Protein AF-Q7MBA7-F1 (afdb_monomer)

pLDDT: mean 74.95, std 17.01, range [37.66, 96.25]

Secondary structure (DSSP, 8-state):
-HHHHHHHHT-SSSHHHHHHHHHHHHHHHT--S--HHHHHHHHHHHHHHHHHHHHHHTSGGGHHHHHHHHHHHHHHHHHHHHHHHHTSS---HHHHHHHHH--HHHHHHHHHHTHHHHHHHHHHHHHHHHHHHHHHHHS-HHHHHHHHHHHHHHHHHHHHHHHHHHHHHHHHHHHHS--

Sequence (179 aa):
MGILIKLLICMRNKWPIIIFLTLSLLPIIFISDLKGEYKLKIILLSFLLANVNAFFYCYKYLKPLVLLISILWSLNISTSFFFFNEHQINFSSTIANTFINTNSNEAVGMLSYNKYYVFFFIFMLLIYFLSIRWLSNNIDKRLLKFSLWVFIFFCLLGPIDYYISEKNIQMILFYQNTF

Solvent-accessible surface area (backbone atoms only — not comparable to full-atom values): 9766 Å² total; per-residue (Å²): 116,72,64,64,53,51,60,60,68,70,45,93,54,70,63,63,57,54,53,44,53,52,60,16,47,56,72,50,79,50,54,83,88,65,58,69,69,59,51,52,52,50,30,51,50,39,40,33,49,49,35,32,38,12,42,39,51,69,36,80,87,36,36,66,56,40,50,51,50,27,50,54,53,16,47,52,47,38,50,36,45,45,50,60,72,72,47,96,62,80,94,47,74,68,58,53,54,47,66,74,67,53,49,73,69,55,52,51,48,54,47,64,75,38,45,66,54,56,49,49,25,54,49,43,26,49,54,48,46,53,48,30,56,50,46,33,75,75,47,62,67,69,59,26,53,49,35,37,55,53,40,53,54,53,59,60,45,52,61,52,56,50,56,54,50,53,54,51,54,53,50,53,53,49,59,61,74,73,106

Radius of gyration: 20.23 Å; Cα contacts (8 Å, |Δi|>4): 110; chains: 1; bounding box: 43×52×53 Å

Mean predicted aligned error: 11.94 Å

Nearest PDB structures (foldseek):
  5lm1-assembly1_A  TM=1.807E-01  e=8.901E+00  Homo sapiens

Organism: Photorhabdus laumondii subsp. laumondii (strain DSM 15139 / CIP 105565 / TT01) (NCBI:txid243265)

Structure (mmCIF, N/CA/C/O backbone):
data_AF-Q7MBA7-F1
#
_entry.id   AF-Q7MBA7-F1
#
loop_
_atom_site.group_PDB
_atom_site.id
_atom_site.type_symbol
_atom_site.label_atom_id
_atom_site.label_alt_id
_atom_site.label_comp_id
_atom_site.label_asym_id
_atom_site.label_entity_id
_atom_site.label_seq_id
_atom_site.pdbx_PDB_ins_code
_atom_site.Cartn_x
_atom_site.Cartn_y
_atom_site.Cartn_z
_atom_site.occupancy
_atom_site.B_iso_or_equiv
_atom_site.auth_seq_id
_atom_site.auth_comp_id
_atom_site.auth_asym_id
_atom_site.auth_atom_id
_atom_site.pdbx_PDB_model_num
ATOM 1 N N . MET A 1 1 ? 11.854 9.193 15.164 1.00 42.72 1 MET A N 1
ATOM 2 C CA . MET A 1 1 ? 12.301 7.779 15.103 1.00 42.72 1 MET A CA 1
ATOM 3 C C . MET A 1 1 ? 11.772 6.913 16.259 1.00 42.72 1 MET A C 1
ATOM 5 O O . MET A 1 1 ? 11.322 5.806 16.000 1.00 42.72 1 MET A O 1
ATOM 9 N N . GLY A 1 2 ? 11.710 7.403 17.509 1.00 43.12 2 GLY A N 1
ATOM 10 C CA . GLY A 1 2 ? 11.246 6.606 18.667 1.00 43.12 2 GLY A CA 1
ATOM 11 C C . GLY A 1 2 ? 9.773 6.148 18.665 1.00 43.12 2 GLY A C 1
ATOM 12 O O . GLY A 1 2 ? 9.444 5.145 19.290 1.00 43.12 2 GLY A O 1
ATOM 13 N N . ILE A 1 3 ? 8.883 6.826 17.935 1.00 51.44 3 ILE A N 1
ATOM 14 C CA . ILE A 1 3 ? 7.448 6.477 17.865 1.00 51.44 3 ILE A CA 1
ATOM 15 C C . ILE A 1 3 ? 7.204 5.267 16.951 1.00 51.44 3 ILE A C 1
ATOM 17 O O . ILE A 1 3 ? 6.389 4.409 17.271 1.00 51.44 3 ILE A O 1
ATOM 21 N N . LEU A 1 4 ? 7.962 5.162 15.856 1.00 47.53 4 LEU A N 1
ATOM 22 C CA . LEU A 1 4 ? 7.897 4.046 14.905 1.00 47.53 4 LEU A CA 1
ATOM 23 C C . LEU A 1 4 ? 8.389 2.741 15.551 1.00 47.53 4 LEU A C 1
ATOM 25 O O . LEU A 1 4 ? 7.784 1.688 15.382 1.00 47.53 4 LEU A O 1
ATOM 29 N N . ILE A 1 5 ? 9.431 2.842 16.381 1.00 54.47 5 ILE A N 1
ATOM 30 C CA . ILE A 1 5 ? 9.953 1.728 17.180 1.00 54.47 5 ILE A CA 1
ATOM 31 C C . ILE A 1 5 ? 8.965 1.342 18.292 1.00 54.47 5 ILE A C 1
ATOM 33 O O . ILE A 1 5 ? 8.716 0.159 18.493 1.00 54.47 5 ILE A O 1
ATOM 37 N N . LYS A 1 6 ? 8.319 2.306 18.965 1.00 47.69 6 LYS A N 1
ATOM 38 C CA . LYS A 1 6 ? 7.239 2.007 19.928 1.00 47.69 6 LYS A CA 1
ATOM 39 C C . LYS A 1 6 ? 6.023 1.341 19.273 1.00 47.69 6 LYS A C 1
ATOM 41 O O . LYS A 1 6 ? 5.456 0.431 19.871 1.00 47.69 6 LYS A O 1
ATOM 46 N N . LEU A 1 7 ? 5.653 1.746 18.055 1.00 52.25 7 LEU A N 1
ATOM 47 C CA . LEU A 1 7 ? 4.611 1.094 17.249 1.00 52.25 7 LEU A CA 1
ATOM 48 C C . LEU A 1 7 ? 4.970 -0.365 16.928 1.00 52.25 7 LEU A C 1
ATOM 50 O O . LEU A 1 7 ? 4.105 -1.226 17.034 1.00 52.25 7 LEU A O 1
ATOM 54 N N . LEU A 1 8 ? 6.240 -0.643 16.609 1.00 51.44 8 LEU A N 1
ATOM 55 C CA . LEU A 1 8 ? 6.757 -1.992 16.344 1.00 51.44 8 LEU A CA 1
ATOM 56 C C . LEU A 1 8 ? 6.835 -2.868 17.609 1.00 51.44 8 LEU A C 1
ATOM 58 O O . LEU A 1 8 ? 6.462 -4.036 17.565 1.00 51.44 8 LEU A O 1
ATOM 62 N N . ILE A 1 9 ? 7.283 -2.311 18.740 1.00 52.16 9 ILE A N 1
ATOM 63 C CA . ILE A 1 9 ? 7.459 -3.038 20.014 1.00 52.16 9 ILE A CA 1
ATOM 64 C C . ILE A 1 9 ? 6.113 -3.363 20.682 1.00 52.16 9 ILE A C 1
ATOM 66 O O . ILE A 1 9 ? 6.000 -4.364 21.384 1.00 52.16 9 ILE A O 1
ATOM 70 N N . CYS A 1 10 ? 5.072 -2.556 20.454 1.00 48.94 10 CYS A N 1
ATOM 71 C CA . CYS A 1 10 ? 3.754 -2.774 21.057 1.00 48.94 10 CYS A CA 1
ATOM 72 C C . CYS A 1 10 ? 2.978 -3.955 20.432 1.00 48.94 10 CYS A C 1
ATOM 74 O O . CYS A 1 10 ? 1.944 -4.367 20.961 1.00 48.94 10 CYS A O 1
ATOM 76 N N . MET A 1 11 ? 3.453 -4.518 19.316 1.00 56.03 11 MET A N 1
ATOM 77 C CA . MET A 1 11 ? 2.785 -5.630 18.641 1.00 56.03 11 MET A CA 1
ATOM 78 C C . MET A 1 11 ? 3.166 -6.960 19.303 1.00 56.03 11 MET A C 1
ATOM 80 O O . MET A 1 11 ? 4.251 -7.491 19.090 1.00 56.03 11 MET A O 1
ATOM 84 N N . ARG A 1 12 ? 2.241 -7.543 20.079 1.00 55.44 12 ARG A N 1
ATOM 85 C CA . ARG A 1 12 ? 2.414 -8.852 20.754 1.00 55.44 12 ARG A CA 1
ATOM 86 C C . ARG A 1 12 ? 2.709 -10.011 19.787 1.00 55.44 12 ARG A C 1
ATOM 88 O O . ARG A 1 12 ? 3.176 -11.064 20.206 1.00 55.44 12 ARG A O 1
ATOM 95 N N . ASN A 1 13 ? 2.417 -9.830 18.500 1.00 66.06 13 ASN A N 1
ATOM 96 C CA . ASN A 1 13 ? 2.603 -10.808 17.439 1.00 66.06 13 ASN A CA 1
ATOM 97 C C . ASN A 1 13 ? 3.564 -10.244 16.377 1.00 66.06 13 ASN A C 1
ATOM 99 O O . ASN A 1 13 ? 3.450 -9.070 16.038 1.00 66.06 13 ASN A O 1
ATOM 103 N N . LYS A 1 14 ? 4.490 -11.054 15.839 1.00 76.88 14 LYS A N 1
ATOM 104 C CA . LYS A 1 14 ? 5.501 -10.604 14.850 1.00 76.88 14 LYS A CA 1
ATOM 105 C C . LYS A 1 14 ? 4.964 -10.543 13.412 1.00 76.88 14 LYS A C 1
ATOM 107 O O . LYS A 1 14 ? 5.504 -9.820 12.581 1.00 76.88 14 LYS A O 1
ATOM 112 N N . TRP A 1 15 ? 3.878 -11.258 13.121 1.00 79.25 15 TRP A N 1
ATOM 113 C CA . TRP A 1 15 ? 3.238 -11.310 11.798 1.00 79.25 15 TRP A CA 1
ATOM 114 C C . TRP A 1 15 ? 2.836 -9.952 11.194 1.00 79.25 15 TRP A C 1
ATOM 116 O O . TRP A 1 15 ? 3.123 -9.731 10.019 1.00 79.25 15 TRP A O 1
ATOM 126 N N . PRO A 1 16 ? 2.242 -9.005 11.946 1.00 81.62 16 PRO A N 1
ATOM 127 C CA . PRO A 1 16 ? 1.907 -7.691 11.410 1.00 81.62 16 PRO A CA 1
ATOM 128 C C . PRO A 1 16 ? 3.135 -6.919 10.914 1.00 81.62 16 PRO A C 1
ATOM 130 O O . PRO A 1 16 ? 3.047 -6.218 9.914 1.00 81.62 16 PRO A O 1
ATOM 133 N N . ILE A 1 17 ? 4.285 -7.081 11.579 1.00 81.75 17 ILE A N 1
ATOM 134 C CA . ILE A 1 17 ? 5.543 -6.427 11.197 1.00 81.75 17 ILE A CA 1
ATOM 135 C C . ILE A 1 17 ? 5.982 -6.913 9.815 1.00 81.75 17 ILE A C 1
ATOM 137 O O . ILE A 1 17 ? 6.323 -6.105 8.956 1.00 81.75 17 ILE A O 1
ATOM 141 N N . ILE A 1 18 ? 5.919 -8.227 9.584 1.00 85.50 18 ILE A N 1
ATOM 142 C CA . ILE A 1 18 ? 6.276 -8.845 8.301 1.00 85.50 18 ILE A CA 1
ATOM 143 C C . ILE A 1 18 ? 5.329 -8.366 7.194 1.00 85.50 18 ILE A C 1
ATOM 145 O O . ILE A 1 18 ? 5.778 -7.986 6.112 1.00 85.50 18 ILE A O 1
ATOM 149 N N . ILE A 1 19 ? 4.024 -8.327 7.469 1.00 86.31 19 ILE A N 1
ATOM 150 C CA . ILE A 1 19 ? 3.019 -7.859 6.504 1.00 86.31 19 ILE A CA 1
ATOM 151 C C . ILE A 1 19 ? 3.246 -6.380 6.163 1.00 86.31 19 ILE A C 1
ATOM 153 O O . ILE A 1 19 ? 3.231 -6.000 4.998 1.00 86.31 19 ILE A O 1
ATOM 157 N N . PHE A 1 20 ? 3.517 -5.527 7.149 1.00 85.19 20 PHE A N 1
ATOM 158 C CA . PHE A 1 20 ? 3.808 -4.120 6.878 1.00 85.19 20 PHE A CA 1
ATOM 159 C C . PHE A 1 20 ? 5.093 -3.922 6.083 1.00 85.19 20 PHE A C 1
ATOM 161 O O . PHE A 1 20 ? 5.119 -3.121 5.148 1.00 85.19 20 PHE A O 1
ATOM 168 N N . LEU A 1 21 ? 6.155 -4.641 6.438 1.00 85.88 21 LEU A N 1
ATOM 169 C CA . LEU A 1 21 ? 7.439 -4.550 5.753 1.00 85.88 21 LEU A CA 1
ATOM 170 C C . LEU A 1 21 ? 7.312 -4.985 4.286 1.00 85.88 21 LEU A C 1
ATOM 172 O O . LEU A 1 21 ? 7.772 -4.280 3.395 1.00 85.88 21 LEU A O 1
ATOM 176 N N . THR A 1 22 ? 6.603 -6.081 4.019 1.00 87.00 22 THR A N 1
ATOM 177 C CA . THR A 1 22 ? 6.342 -6.539 2.643 1.00 87.00 22 THR A CA 1
ATOM 178 C C . THR A 1 22 ? 5.495 -5.541 1.848 1.00 87.00 22 THR A C 1
ATOM 180 O O . THR A 1 22 ? 5.900 -5.133 0.761 1.00 87.00 22 THR A O 1
ATOM 183 N N . LEU A 1 23 ? 4.369 -5.072 2.398 1.00 88.50 23 LEU A N 1
ATOM 184 C CA . LEU A 1 23 ? 3.492 -4.107 1.721 1.00 88.50 23 LEU A CA 1
ATOM 185 C C . LEU A 1 23 ? 4.163 -2.753 1.457 1.00 88.50 23 LEU A C 1
ATOM 187 O O . LEU A 1 23 ? 3.868 -2.108 0.455 1.00 88.50 23 LEU A O 1
ATOM 191 N N . SER A 1 24 ? 5.044 -2.308 2.353 1.00 86.81 24 SER A N 1
ATOM 192 C CA . SER A 1 24 ? 5.716 -1.008 2.234 1.00 86.81 24 SER A CA 1
ATOM 193 C C . SER A 1 24 ? 6.890 -1.008 1.255 1.00 86.81 24 SER A C 1
ATOM 195 O O . SER A 1 24 ? 7.160 0.025 0.647 1.00 86.81 24 SER A O 1
ATOM 197 N N . LEU A 1 25 ? 7.567 -2.145 1.071 1.00 86.94 25 LEU A N 1
ATOM 198 C CA . LEU A 1 25 ? 8.690 -2.267 0.136 1.00 86.94 25 LEU A CA 1
ATOM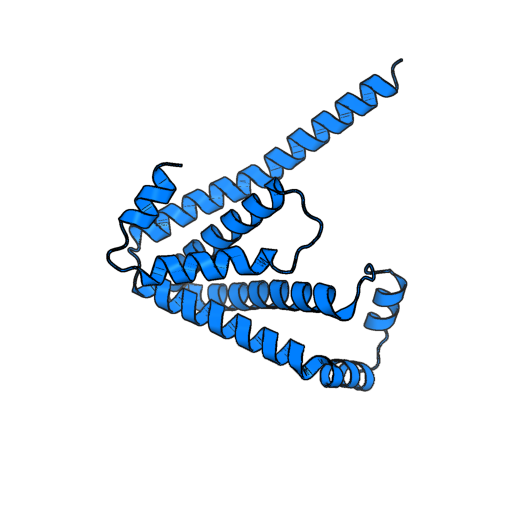 199 C C . LEU A 1 25 ? 8.241 -2.512 -1.307 1.00 86.94 25 LEU A C 1
ATOM 201 O O . LEU A 1 25 ? 8.911 -2.060 -2.235 1.00 86.94 25 LEU A O 1
ATOM 205 N N . LEU A 1 26 ? 7.107 -3.194 -1.494 1.00 85.44 26 LEU A N 1
ATOM 206 C CA . LEU A 1 26 ? 6.572 -3.583 -2.803 1.00 85.44 26 LEU A CA 1
ATOM 207 C C . LEU A 1 26 ? 6.556 -2.452 -3.851 1.00 85.44 26 LEU A C 1
ATOM 209 O O . LEU A 1 26 ? 7.036 -2.685 -4.960 1.00 85.44 26 LEU A O 1
ATOM 213 N N . PRO A 1 27 ? 6.092 -1.228 -3.534 1.00 81.88 27 PRO A N 1
ATOM 214 C CA . PRO A 1 27 ? 6.034 -0.138 -4.508 1.00 81.88 27 PRO A CA 1
ATOM 215 C C . PRO A 1 27 ? 7.387 0.317 -5.065 1.00 81.88 27 PRO A C 1
ATOM 217 O O . PRO A 1 27 ? 7.410 0.987 -6.087 1.00 81.88 27 PRO A O 1
ATOM 220 N N . ILE A 1 28 ? 8.511 -0.011 -4.423 1.00 83.44 28 ILE A N 1
ATOM 221 C CA . ILE A 1 28 ? 9.841 0.482 -4.828 1.00 83.44 28 ILE A CA 1
ATOM 222 C C . ILE A 1 28 ? 10.612 -0.534 -5.652 1.00 83.44 28 ILE A C 1
ATOM 224 O O . ILE A 1 28 ? 11.530 -0.152 -6.372 1.00 83.44 28 ILE A O 1
ATOM 228 N N . ILE A 1 29 ? 10.226 -1.809 -5.590 1.00 80.25 29 ILE A N 1
ATOM 229 C CA . ILE A 1 29 ? 10.887 -2.887 -6.336 1.00 80.25 29 ILE A CA 1
ATOM 230 C C . ILE A 1 29 ? 10.907 -2.574 -7.838 1.00 80.25 29 ILE A C 1
ATOM 232 O O . ILE A 1 29 ? 11.894 -2.850 -8.510 1.00 80.25 29 ILE A O 1
ATOM 236 N N . PHE A 1 30 ? 9.850 -1.935 -8.338 1.00 69.38 30 PHE A N 1
ATOM 237 C CA . PHE A 1 30 ? 9.677 -1.614 -9.755 1.00 69.38 30 PHE A CA 1
ATOM 238 C C . PHE A 1 30 ? 10.062 -0.169 -10.111 1.00 69.38 30 PHE A C 1
ATOM 240 O O . PHE A 1 30 ? 9.759 0.287 -11.209 1.00 69.38 30 PHE A O 1
ATOM 247 N N . ILE A 1 31 ? 10.723 0.563 -9.203 1.00 71.25 31 ILE A N 1
ATOM 248 C CA . ILE A 1 31 ? 11.156 1.947 -9.434 1.00 71.25 31 ILE A CA 1
ATOM 249 C C . ILE A 1 31 ? 12.686 2.024 -9.500 1.00 71.25 31 ILE A C 1
ATOM 251 O O . ILE A 1 31 ? 13.381 1.972 -8.481 1.00 71.25 31 ILE A O 1
ATOM 255 N N . SER A 1 32 ? 13.219 2.212 -10.707 1.00 57.19 32 SER A N 1
ATOM 256 C CA . SER A 1 32 ? 14.661 2.276 -10.965 1.00 57.19 32 SER A CA 1
ATOM 257 C C . SER A 1 32 ? 15.275 3.636 -10.604 1.00 57.19 32 SER A C 1
ATOM 259 O O . SER A 1 32 ? 16.238 3.678 -9.836 1.00 57.19 32 SER A O 1
ATOM 261 N N . ASP A 1 33 ? 14.677 4.744 -11.052 1.00 65.94 33 ASP A N 1
ATOM 262 C CA . ASP A 1 33 ? 15.400 6.017 -11.250 1.00 65.94 33 ASP A CA 1
ATOM 263 C C . ASP A 1 33 ? 15.140 7.127 -10.202 1.00 65.94 33 ASP A C 1
ATOM 265 O O . ASP A 1 33 ? 15.423 8.306 -10.407 1.00 65.94 33 ASP A O 1
ATOM 269 N N . LEU A 1 34 ? 14.577 6.783 -9.038 1.00 64.06 34 LEU A N 1
ATOM 270 C CA . LEU A 1 34 ? 14.347 7.764 -7.967 1.00 64.06 34 LEU A CA 1
ATOM 271 C C . LEU A 1 34 ? 15.543 7.885 -7.014 1.00 64.06 34 LEU A C 1
ATOM 273 O O . LEU A 1 34 ? 16.078 6.878 -6.538 1.00 64.06 34 LEU A O 1
ATOM 277 N N . LYS A 1 35 ? 15.889 9.127 -6.631 1.00 70.44 35 LYS A N 1
ATOM 278 C CA . LYS A 1 35 ? 16.846 9.391 -5.540 1.00 70.44 35 LYS A CA 1
ATOM 279 C C . LYS A 1 35 ? 16.386 8.699 -4.248 1.00 70.44 35 LYS A C 1
ATOM 281 O O . LYS A 1 35 ? 15.185 8.588 -3.982 1.00 70.44 35 LYS A O 1
ATOM 286 N N . GLY A 1 36 ? 17.343 8.279 -3.417 1.00 70.31 36 GLY A N 1
ATOM 287 C CA . GLY A 1 36 ? 17.082 7.495 -2.199 1.00 70.31 36 GLY A CA 1
ATOM 288 C C . GLY A 1 36 ? 16.071 8.126 -1.232 1.00 70.31 36 GLY A C 1
ATOM 289 O O . GLY A 1 36 ? 15.261 7.416 -0.640 1.00 70.31 36 GLY A O 1
ATOM 290 N N . GLU A 1 37 ? 16.039 9.456 -1.136 1.00 72.12 37 GLU A N 1
ATOM 291 C CA . GLU A 1 37 ? 15.081 10.193 -0.299 1.00 72.12 37 GLU A CA 1
ATOM 292 C C . GLU A 1 37 ? 13.623 9.982 -0.734 1.00 72.12 37 GLU A C 1
ATOM 294 O O . GLU A 1 37 ? 12.750 9.757 0.106 1.00 72.12 37 GLU A O 1
ATOM 299 N N . TYR A 1 38 ? 13.347 9.978 -2.042 1.00 72.88 38 TYR A N 1
ATOM 300 C CA . TYR A 1 38 ? 12.001 9.725 -2.564 1.00 72.88 38 TYR A CA 1
ATOM 301 C C . TYR A 1 38 ? 11.592 8.265 -2.381 1.00 72.88 38 TYR A C 1
ATOM 303 O O . TYR A 1 38 ? 10.441 8.000 -2.041 1.00 72.88 38 TYR A O 1
ATOM 311 N N . LYS A 1 39 ? 12.537 7.321 -2.511 1.00 77.50 39 LYS A N 1
ATOM 312 C CA . LYS A 1 39 ? 12.291 5.907 -2.189 1.00 77.50 39 LYS A CA 1
ATOM 313 C C . LYS A 1 39 ? 11.843 5.767 -0.730 1.00 77.50 39 LYS A C 1
ATOM 315 O O . LYS A 1 39 ? 10.793 5.190 -0.471 1.00 77.50 39 LYS A O 1
ATOM 320 N N . LEU A 1 40 ? 12.546 6.386 0.221 1.00 79.88 40 LEU A N 1
ATOM 321 C CA . LEU A 1 40 ? 12.148 6.368 1.637 1.00 79.88 40 LEU A CA 1
ATOM 322 C C . LEU A 1 40 ? 10.769 7.000 1.884 1.00 79.88 40 LEU A C 1
ATOM 324 O O . LEU A 1 40 ? 9.970 6.429 2.632 1.00 79.88 40 LEU A O 1
ATOM 328 N N . LYS A 1 41 ? 10.457 8.135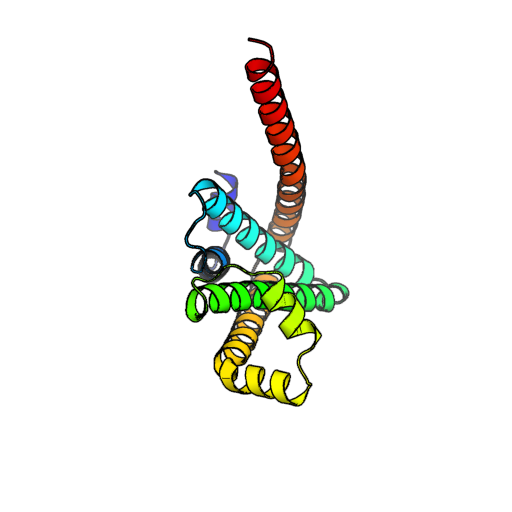 1.238 1.00 81.00 41 LYS A N 1
ATOM 329 C CA . LYS A 1 41 ? 9.124 8.758 1.325 1.00 81.00 41 LYS A CA 1
ATOM 330 C C . LYS A 1 41 ? 8.028 7.805 0.826 1.00 81.00 41 LYS A C 1
ATOM 332 O O . LYS A 1 41 ? 6.993 7.692 1.481 1.00 81.00 41 LYS A O 1
ATOM 337 N N . ILE A 1 42 ? 8.267 7.069 -0.263 1.00 83.31 42 ILE A N 1
ATOM 338 C CA . ILE A 1 42 ? 7.326 6.073 -0.803 1.00 83.31 42 ILE A CA 1
ATOM 339 C C . ILE A 1 42 ? 7.133 4.893 0.163 1.00 83.31 42 ILE A C 1
ATOM 341 O O . ILE A 1 42 ? 5.984 4.508 0.391 1.00 83.31 42 ILE A O 1
ATOM 345 N N . ILE A 1 43 ? 8.200 4.355 0.781 1.00 86.94 43 ILE A N 1
ATOM 346 C CA . ILE A 1 43 ? 8.080 3.290 1.808 1.00 86.94 43 ILE A CA 1
ATOM 347 C C . ILE A 1 43 ? 7.174 3.769 2.933 1.00 86.94 43 ILE A C 1
ATOM 349 O O . ILE A 1 43 ? 6.227 3.083 3.323 1.00 86.94 43 ILE A O 1
ATOM 353 N N . LEU A 1 44 ? 7.467 4.961 3.456 1.00 86.25 44 LEU A N 1
ATOM 354 C CA . LEU A 1 44 ? 6.765 5.515 4.603 1.00 86.25 44 LEU A CA 1
ATOM 355 C C . LEU A 1 44 ? 5.291 5.778 4.280 1.00 86.25 44 LEU A C 1
ATOM 357 O O . LEU A 1 44 ? 4.418 5.417 5.068 1.00 86.25 44 LEU A O 1
ATOM 361 N N . LEU A 1 45 ? 5.004 6.348 3.107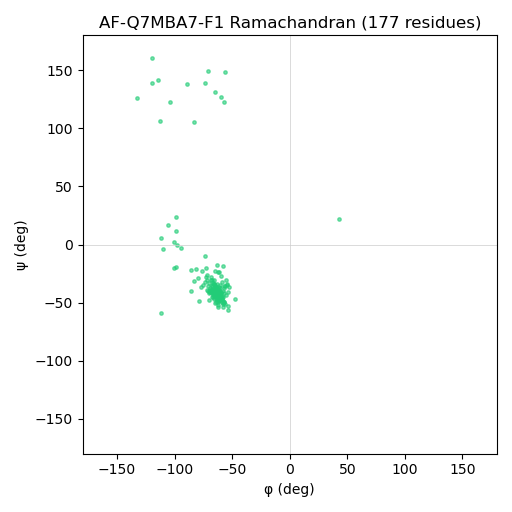 1.00 87.88 45 LEU A N 1
ATOM 362 C CA . LEU A 1 45 ? 3.638 6.589 2.652 1.00 87.88 45 LEU A CA 1
ATOM 363 C C . LEU A 1 45 ? 2.871 5.271 2.485 1.00 87.88 45 LEU A C 1
ATOM 365 O O . LEU A 1 45 ? 1.733 5.164 2.928 1.00 87.88 45 LEU A O 1
ATOM 369 N N . SER A 1 46 ? 3.511 4.250 1.915 1.00 89.06 46 SER A N 1
ATOM 370 C CA . SER A 1 46 ? 2.915 2.925 1.709 1.00 89.06 46 SER A CA 1
ATOM 371 C C . SER A 1 46 ? 2.624 2.218 3.034 1.00 89.06 46 SER A C 1
ATOM 373 O O . SER A 1 46 ? 1.556 1.627 3.211 1.00 89.06 46 SER A O 1
ATOM 375 N N . PHE A 1 47 ? 3.533 2.344 4.004 1.00 89.88 47 PHE A N 1
ATOM 376 C CA . PHE A 1 47 ? 3.336 1.872 5.372 1.00 89.88 47 PHE A CA 1
ATOM 377 C C . PHE A 1 47 ? 2.152 2.570 6.056 1.00 89.88 47 PHE A C 1
ATOM 379 O O . PHE A 1 47 ? 1.290 1.915 6.649 1.00 89.88 47 PHE A O 1
ATOM 386 N N . LEU A 1 48 ? 2.081 3.901 5.977 1.00 90.31 48 LEU A N 1
ATOM 387 C CA . LEU A 1 48 ? 0.994 4.673 6.580 1.00 90.31 48 LEU A CA 1
ATOM 388 C C . LEU A 1 48 ? -0.350 4.376 5.905 1.00 90.31 48 LEU A C 1
ATOM 390 O O . LEU A 1 48 ? -1.344 4.175 6.601 1.00 90.31 48 LEU A O 1
ATOM 394 N N . LEU A 1 49 ? -0.373 4.254 4.576 1.00 92.44 49 LEU A N 1
ATOM 395 C CA . LEU A 1 49 ? -1.566 3.909 3.806 1.00 92.44 49 LEU A CA 1
ATOM 396 C C . LEU A 1 49 ? -2.140 2.551 4.233 1.00 92.44 49 LEU A C 1
ATOM 398 O O . LEU A 1 49 ? -3.344 2.434 4.451 1.00 92.44 49 LEU A O 1
ATOM 402 N N . ALA A 1 50 ? -1.288 1.537 4.422 1.00 92.88 50 ALA A N 1
ATOM 403 C CA . ALA A 1 50 ? -1.728 0.229 4.907 1.00 92.88 50 ALA A CA 1
ATOM 404 C C . ALA A 1 50 ? -2.357 0.311 6.312 1.00 92.88 50 ALA A C 1
ATOM 406 O O . ALA A 1 50 ? -3.393 -0.300 6.572 1.00 92.88 50 ALA A O 1
ATOM 407 N N . ASN A 1 51 ? -1.783 1.114 7.213 1.00 90.38 51 ASN A N 1
ATOM 408 C CA . ASN A 1 51 ? -2.355 1.339 8.543 1.00 90.38 51 ASN A CA 1
ATOM 409 C C . ASN A 1 51 ? -3.710 2.062 8.487 1.00 90.38 51 ASN A C 1
ATOM 411 O O . ASN A 1 51 ? -4.648 1.677 9.187 1.00 90.38 51 ASN A O 1
ATOM 415 N N . VAL A 1 52 ? -3.834 3.088 7.644 1.00 93.44 52 VAL A N 1
ATOM 416 C CA . VAL A 1 52 ? -5.086 3.834 7.454 1.00 93.44 52 VAL A CA 1
ATOM 417 C C . VAL A 1 52 ? -6.176 2.944 6.867 1.00 93.44 52 VAL A C 1
ATOM 419 O O . VAL A 1 52 ? -7.304 2.943 7.356 1.00 93.44 52 VAL A O 1
ATOM 422 N N . ASN A 1 53 ? -5.839 2.110 5.888 1.00 94.50 53 ASN A N 1
ATOM 423 C CA . ASN A 1 53 ? -6.782 1.151 5.326 1.00 94.50 53 ASN A CA 1
ATOM 424 C C . ASN A 1 53 ? -7.220 0.102 6.351 1.00 94.50 53 ASN A C 1
ATOM 426 O O . ASN A 1 53 ? -8.406 -0.220 6.422 1.00 94.50 53 ASN A O 1
ATOM 430 N N . ALA A 1 54 ? -6.308 -0.386 7.198 1.00 93.81 54 ALA A N 1
ATOM 431 C CA . AL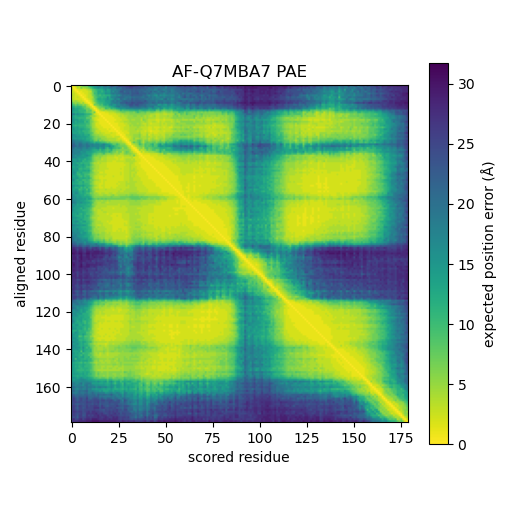A A 1 54 ? -6.657 -1.284 8.300 1.00 93.81 54 ALA A CA 1
ATOM 432 C C . ALA A 1 54 ? -7.570 -0.599 9.333 1.00 93.81 54 ALA A C 1
ATOM 434 O O . ALA A 1 54 ? -8.506 -1.223 9.841 1.00 93.81 54 ALA A O 1
ATOM 435 N N . PHE A 1 55 ? -7.362 0.695 9.603 1.00 94.19 55 PHE A N 1
ATOM 436 C CA . PHE A 1 55 ? -8.266 1.492 10.432 1.00 94.19 55 PHE A CA 1
ATOM 437 C C . PHE A 1 55 ? -9.664 1.585 9.808 1.00 94.19 55 PHE A C 1
ATOM 439 O O . PHE A 1 55 ? -10.653 1.251 10.459 1.00 94.19 55 PHE A O 1
ATOM 446 N N . PHE A 1 56 ? -9.758 1.990 8.540 1.00 94.62 56 PHE A N 1
ATOM 447 C CA . PHE A 1 56 ? -11.032 2.114 7.831 1.00 94.62 56 PHE A CA 1
ATOM 448 C C . PHE A 1 56 ? -11.773 0.781 7.726 1.00 94.62 56 PHE A C 1
ATOM 450 O O . PHE A 1 56 ? -12.986 0.746 7.920 1.00 94.62 56 PHE A O 1
ATOM 457 N N . TYR A 1 57 ? -11.060 -0.332 7.540 1.00 94.62 57 TYR A N 1
ATOM 458 C CA . TYR A 1 57 ? -11.666 -1.663 7.469 1.00 94.62 57 TYR A CA 1
ATOM 459 C C . TYR A 1 57 ? -12.392 -2.075 8.764 1.00 94.62 57 TYR A C 1
ATOM 461 O O . TYR A 1 57 ? -13.340 -2.867 8.716 1.00 94.62 57 TYR A O 1
ATOM 469 N N . CYS A 1 58 ? -12.026 -1.488 9.913 1.00 92.06 58 CYS A N 1
ATOM 470 C CA . CYS A 1 58 ? -12.732 -1.701 11.180 1.00 92.06 58 CYS A CA 1
ATOM 471 C C . CYS A 1 58 ? -14.202 -1.246 11.126 1.00 92.06 58 CYS A C 1
ATOM 473 O O . CYS A 1 58 ? -15.018 -1.716 11.921 1.00 92.06 58 CYS A O 1
ATOM 475 N N . TYR A 1 59 ? -14.549 -0.331 10.216 1.00 92.00 59 TYR A N 1
ATOM 476 C CA . TYR A 1 59 ? -15.884 0.243 10.081 1.00 92.00 59 TYR A CA 1
ATOM 477 C C . TYR A 1 59 ? -16.612 -0.360 8.880 1.00 92.00 59 TYR A C 1
ATOM 479 O O . TYR A 1 59 ? -16.164 -0.261 7.740 1.00 92.00 59 TYR A O 1
ATOM 487 N N . LYS A 1 60 ? -17.792 -0.951 9.120 1.00 89.69 60 LYS A N 1
ATOM 488 C CA . LYS A 1 60 ? -18.577 -1.652 8.086 1.00 89.69 60 LYS A CA 1
ATOM 489 C C . LYS A 1 60 ? -18.850 -0.781 6.851 1.00 89.69 60 LYS A C 1
ATOM 491 O O . LYS A 1 60 ? -18.716 -1.277 5.737 1.00 89.69 60 LYS A O 1
ATOM 496 N N . TYR A 1 61 ? -19.170 0.497 7.053 1.00 92.56 61 TYR A N 1
ATOM 497 C CA . TYR A 1 61 ? -19.501 1.446 5.984 1.00 92.56 61 TYR A CA 1
ATOM 498 C C . TYR A 1 61 ? -18.295 1.901 5.149 1.00 92.56 61 TYR A C 1
ATOM 500 O O . TYR A 1 61 ? -18.478 2.336 4.021 1.00 92.56 61 TYR A O 1
ATOM 508 N N . LEU A 1 62 ? -17.066 1.768 5.663 1.00 94.12 62 LEU A N 1
ATOM 509 C CA . LEU A 1 62 ? -15.843 2.170 4.956 1.00 94.12 62 LEU A CA 1
ATOM 510 C C . LEU A 1 62 ? -15.180 1.012 4.194 1.00 94.12 62 LEU A C 1
ATOM 512 O O . LEU A 1 62 ? -14.203 1.221 3.480 1.00 94.12 62 LEU A O 1
ATOM 516 N N . LYS A 1 63 ? -15.715 -0.211 4.282 1.00 93.12 63 LYS A N 1
ATOM 517 C CA . LYS A 1 63 ? -15.196 -1.365 3.528 1.00 93.12 63 LYS A CA 1
ATOM 518 C C . LYS A 1 63 ? -15.188 -1.164 2.004 1.00 93.12 63 LYS A C 1
ATOM 520 O O . LYS A 1 63 ? -14.191 -1.553 1.398 1.00 93.12 63 LYS A O 1
ATOM 525 N N . PRO A 1 64 ? -16.213 -0.549 1.374 1.00 95.19 64 PRO A N 1
ATOM 526 C CA . PRO A 1 64 ? -16.159 -0.236 -0.055 1.00 95.19 64 PRO A CA 1
ATOM 527 C C . PRO A 1 64 ? -15.003 0.708 -0.407 1.00 95.19 64 PRO A C 1
ATOM 529 O O . PRO A 1 64 ? -14.340 0.518 -1.420 1.00 95.19 64 PRO A O 1
ATOM 532 N N . LEU A 1 65 ? -14.704 1.675 0.465 1.00 94.75 65 LEU A N 1
ATOM 533 C CA . LEU A 1 65 ? -13.571 2.584 0.296 1.00 94.75 65 LEU A CA 1
ATOM 534 C C . LEU A 1 65 ? -12.234 1.836 0.397 1.00 94.75 65 LEU A C 1
ATOM 536 O O . LEU A 1 65 ? -11.350 2.057 -0.423 1.00 94.75 65 LEU A O 1
ATOM 540 N N . VAL A 1 66 ? -12.099 0.890 1.331 1.00 96.00 66 VAL A N 1
ATOM 541 C CA . VAL A 1 66 ? -10.902 0.033 1.413 1.00 96.00 66 VAL A CA 1
ATOM 542 C C . VAL A 1 66 ? -10.740 -0.826 0.158 1.00 96.00 66 VAL A C 1
ATOM 544 O O . VAL A 1 66 ? -9.623 -0.972 -0.336 1.00 96.00 66 VAL A O 1
ATOM 547 N N . LEU A 1 67 ? -11.833 -1.371 -0.385 1.00 96.25 67 LEU A N 1
ATOM 548 C CA . LEU A 1 67 ? -11.801 -2.116 -1.645 1.00 96.25 67 LEU A CA 1
ATOM 549 C C . LEU A 1 67 ? -11.328 -1.224 -2.800 1.00 96.25 67 LEU A C 1
ATOM 551 O O . LEU A 1 67 ? -10.425 -1.619 -3.532 1.00 96.25 67 LEU A O 1
ATOM 555 N N . LEU A 1 68 ? -11.871 -0.009 -2.916 1.00 95.94 68 LEU A N 1
ATOM 556 C CA . LEU A 1 68 ? -11.459 0.959 -3.931 1.00 95.94 68 LEU A CA 1
ATOM 557 C C . LEU A 1 68 ? -9.966 1.293 -3.821 1.00 95.94 68 LEU A C 1
ATOM 559 O O . LEU A 1 68 ? -9.251 1.241 -4.817 1.00 95.94 68 LEU A O 1
ATOM 563 N N . ILE A 1 69 ? -9.465 1.572 -2.614 1.00 94.19 69 ILE A N 1
ATOM 564 C CA . ILE A 1 69 ? -8.038 1.859 -2.408 1.00 94.19 69 ILE A CA 1
ATOM 565 C C . ILE A 1 69 ? -7.181 0.628 -2.724 1.00 94.19 69 ILE A C 1
ATOM 567 O O . ILE A 1 69 ? -6.099 0.769 -3.283 1.00 94.19 69 ILE A O 1
ATOM 571 N N . SER A 1 70 ? -7.665 -0.580 -2.428 1.00 95.62 70 SER A N 1
ATOM 572 C CA . SER A 1 70 ? -6.969 -1.824 -2.781 1.00 95.62 70 SER A CA 1
ATOM 573 C C . SER A 1 70 ? -6.864 -1.998 -4.299 1.00 95.62 70 SER A C 1
ATOM 575 O O . SER A 1 70 ? -5.808 -2.388 -4.796 1.00 95.62 70 SER A O 1
ATOM 577 N N . ILE A 1 71 ? -7.924 -1.660 -5.043 1.00 94.88 71 ILE A N 1
ATOM 578 C CA . ILE A 1 71 ? -7.925 -1.639 -6.515 1.00 94.88 71 ILE A CA 1
ATOM 579 C C . ILE A 1 71 ? -6.908 -0.619 -7.024 1.00 94.88 71 ILE A C 1
ATOM 581 O O . ILE A 1 71 ? -6.058 -0.965 -7.834 1.00 94.88 71 ILE A O 1
ATOM 585 N N . LEU A 1 72 ? -6.926 0.611 -6.509 1.00 93.62 72 LEU A N 1
ATOM 586 C CA . LEU A 1 72 ? -5.983 1.653 -6.930 1.00 93.62 72 LEU A CA 1
ATOM 587 C C . LEU A 1 72 ? -4.525 1.287 -6.617 1.00 93.62 72 LEU A C 1
ATOM 589 O O . LEU A 1 72 ? -3.643 1.482 -7.449 1.00 93.62 72 LEU A O 1
ATOM 593 N N . TRP A 1 73 ? -4.262 0.721 -5.439 1.00 93.25 73 TRP A N 1
ATOM 594 C CA . TRP A 1 73 ? -2.919 0.308 -5.030 1.00 93.25 73 TRP A CA 1
ATOM 595 C C . TRP A 1 73 ? -2.386 -0.850 -5.882 1.00 93.25 73 TRP A C 1
ATOM 597 O O . TRP A 1 73 ? -1.239 -0.818 -6.329 1.00 93.25 73 TRP A O 1
ATOM 607 N N . SER A 1 74 ? -3.224 -1.854 -6.150 1.00 92.44 74 SER A N 1
ATOM 608 C CA . SER A 1 74 ? -2.851 -2.990 -7.001 1.00 92.44 74 SER A CA 1
ATOM 609 C C . SER A 1 74 ? -2.700 -2.589 -8.465 1.00 92.44 74 SER A C 1
ATOM 611 O O . SER A 1 74 ? -1.763 -3.062 -9.109 1.00 92.44 74 SER A O 1
ATOM 613 N N . LEU A 1 75 ? -3.539 -1.679 -8.976 1.00 89.12 75 LEU A N 1
ATOM 614 C CA . LEU A 1 75 ? -3.358 -1.071 -10.297 1.00 89.12 75 LEU A CA 1
ATOM 615 C C . LEU A 1 75 ? -2.000 -0.380 -10.375 1.00 89.12 75 LEU A C 1
ATOM 617 O O . LEU A 1 75 ? -1.232 -0.695 -11.274 1.00 89.12 75 LEU A O 1
ATOM 621 N N . ASN A 1 76 ? -1.670 0.475 -9.402 1.00 87.62 76 ASN A N 1
ATOM 622 C CA . ASN A 1 76 ? -0.396 1.190 -9.370 1.00 87.62 76 ASN A CA 1
ATOM 623 C C . ASN A 1 76 ? 0.797 0.224 -9.472 1.00 87.62 76 ASN A C 1
ATOM 625 O O . ASN A 1 76 ? 1.600 0.326 -10.395 1.00 87.62 76 ASN A O 1
ATOM 629 N N . ILE A 1 77 ? 0.859 -0.793 -8.609 1.00 86.38 77 ILE A N 1
ATOM 630 C CA . ILE A 1 77 ? 1.962 -1.767 -8.638 1.00 86.38 77 ILE A CA 1
ATOM 631 C C . ILE A 1 77 ? 1.989 -2.577 -9.932 1.00 86.38 77 ILE A C 1
ATOM 633 O O . ILE A 1 77 ? 3.064 -2.824 -10.473 1.00 86.38 77 ILE A O 1
ATOM 637 N N . SER A 1 78 ? 0.827 -2.977 -10.442 1.00 85.75 78 SER A N 1
ATOM 638 C CA . SER A 1 78 ? 0.750 -3.755 -11.682 1.00 85.75 78 SER A CA 1
ATOM 639 C C . SER A 1 78 ? 1.197 -2.933 -12.881 1.00 85.75 78 SER A C 1
ATOM 641 O O . SER A 1 78 ? 1.921 -3.447 -13.727 1.00 85.75 78 SER A O 1
ATOM 643 N N . THR A 1 79 ? 0.844 -1.647 -12.924 1.00 79.31 79 THR A N 1
ATOM 644 C CA . THR A 1 79 ? 1.340 -0.725 -13.949 1.00 79.31 79 THR A CA 1
ATOM 645 C C . THR A 1 79 ? 2.839 -0.487 -13.815 1.00 79.31 79 THR A C 1
ATOM 647 O O . THR A 1 79 ? 3.543 -0.546 -14.815 1.00 79.31 79 THR A O 1
ATOM 650 N N . SER A 1 80 ? 3.370 -0.303 -12.600 1.00 77.75 80 SER A N 1
ATOM 651 C CA . SER A 1 80 ? 4.819 -0.175 -12.400 1.00 77.75 80 SER A CA 1
ATOM 652 C C . SER A 1 80 ? 5.565 -1.435 -12.844 1.00 77.75 80 SER A C 1
ATOM 654 O O . SER A 1 80 ? 6.578 -1.332 -13.524 1.00 77.75 80 SER A O 1
ATOM 656 N N . PHE A 1 81 ? 5.045 -2.622 -12.524 1.00 79.56 81 PHE A N 1
ATOM 657 C CA . PHE A 1 81 ? 5.592 -3.899 -12.983 1.00 79.56 81 PHE A CA 1
ATOM 658 C C . PHE A 1 81 ? 5.535 -4.044 -14.511 1.00 79.56 81 PHE A C 1
ATOM 660 O O . PHE A 1 81 ? 6.505 -4.484 -15.124 1.00 79.56 81 PHE A O 1
ATOM 667 N N . PHE A 1 82 ? 4.426 -3.632 -15.129 1.00 75.50 82 PHE A N 1
ATOM 668 C CA . PHE A 1 82 ? 4.258 -3.602 -16.581 1.00 75.50 82 PHE A CA 1
ATOM 669 C C . PHE A 1 82 ? 5.320 -2.730 -17.257 1.00 75.50 82 PHE A C 1
ATOM 671 O O . PHE A 1 82 ? 6.074 -3.222 -18.091 1.00 75.50 82 PHE A O 1
ATOM 678 N N . PHE A 1 83 ? 5.467 -1.474 -16.829 1.00 68.25 83 PHE A N 1
ATOM 679 C CA . PHE A 1 83 ? 6.468 -0.567 -17.395 1.00 68.25 83 PHE A CA 1
ATOM 680 C C . PHE A 1 83 ? 7.911 -1.000 -17.107 1.00 68.25 83 PHE A C 1
ATOM 682 O O . PHE A 1 83 ? 8.778 -0.803 -17.959 1.00 68.25 83 PHE A O 1
ATOM 689 N N . PHE A 1 84 ? 8.169 -1.608 -15.944 1.00 68.88 84 PHE A N 1
ATOM 690 C CA . PHE A 1 84 ? 9.484 -2.143 -15.592 1.00 68.88 84 PHE A CA 1
ATOM 691 C C . PHE A 1 84 ? 9.903 -3.306 -16.504 1.00 68.88 84 PHE A C 1
ATOM 693 O O . PHE A 1 84 ? 11.055 -3.355 -16.928 1.00 68.88 84 PHE A O 1
ATOM 700 N N . ASN A 1 85 ? 8.981 -4.221 -16.822 1.00 66.75 85 ASN A N 1
ATOM 701 C CA . ASN A 1 85 ? 9.285 -5.408 -17.623 1.00 66.75 85 ASN A CA 1
ATOM 702 C C . ASN A 1 85 ? 9.205 -5.183 -19.134 1.00 66.75 85 ASN A C 1
ATOM 704 O O . ASN A 1 85 ? 10.010 -5.753 -19.863 1.00 66.75 85 ASN A O 1
ATOM 708 N N . GLU A 1 86 ? 8.213 -4.430 -19.613 1.00 55.72 86 GLU A N 1
ATOM 709 C CA . GLU A 1 86 ? 7.842 -4.476 -21.031 1.00 55.72 86 GLU A CA 1
ATOM 710 C C . GLU A 1 86 ? 8.396 -3.322 -21.863 1.00 55.72 86 GLU A C 1
ATOM 712 O O . GLU A 1 86 ? 8.481 -3.455 -23.083 1.00 55.72 86 GLU A O 1
ATOM 717 N N . HIS A 1 87 ? 8.789 -2.199 -21.244 1.00 53.00 87 HIS A N 1
ATOM 718 C CA . HIS A 1 87 ? 8.995 -0.987 -22.028 1.00 53.00 87 HIS A CA 1
ATOM 719 C C . HIS A 1 87 ? 10.420 -0.461 -22.176 1.00 53.00 87 HIS A C 1
ATOM 721 O O . HIS A 1 87 ? 10.798 -0.299 -23.320 1.00 53.00 87 HIS A O 1
ATOM 727 N N . GLN A 1 88 ? 11.226 -0.107 -21.169 1.00 50.53 88 GLN A N 1
ATOM 728 C CA . GLN A 1 88 ? 12.366 0.822 -21.438 1.00 50.53 88 GLN A CA 1
ATOM 729 C C . GLN A 1 88 ? 11.977 2.014 -22.373 1.00 50.53 88 GLN A C 1
ATOM 731 O O . GLN A 1 88 ? 12.818 2.593 -23.054 1.00 50.53 88 GLN A O 1
ATOM 736 N N . ILE A 1 89 ? 10.686 2.361 -22.465 1.00 47.34 89 ILE A N 1
ATOM 737 C CA . ILE A 1 89 ? 10.110 3.283 -23.449 1.00 47.34 89 ILE A CA 1
ATOM 738 C C . ILE A 1 89 ? 9.216 4.241 -22.671 1.00 47.34 89 ILE A C 1
ATOM 740 O O . ILE A 1 89 ? 8.337 3.824 -21.915 1.00 47.34 89 ILE A O 1
ATOM 744 N N . ASN A 1 90 ? 9.456 5.536 -22.857 1.00 37.66 90 ASN A N 1
ATOM 745 C CA . ASN A 1 90 ? 8.663 6.593 -22.247 1.00 37.66 90 ASN A CA 1
ATOM 746 C C . ASN A 1 90 ? 7.293 6.702 -22.929 1.00 37.66 90 ASN A C 1
ATOM 748 O O . ASN A 1 90 ? 7.187 6.644 -24.154 1.00 37.66 90 ASN A O 1
ATOM 752 N N . PHE A 1 91 ? 6.249 6.911 -22.126 1.00 43.28 91 PHE A N 1
ATOM 753 C CA . PHE A 1 91 ? 4.894 7.182 -22.606 1.00 43.28 91 PHE A CA 1
ATOM 754 C C . PHE A 1 91 ? 4.903 8.419 -23.529 1.00 43.28 91 PHE A C 1
ATOM 756 O O . PHE A 1 91 ? 5.354 9.488 -23.116 1.00 43.28 91 PHE A O 1
ATOM 763 N N . SER A 1 92 ? 4.436 8.286 -24.777 1.00 47.78 92 SER A N 1
ATOM 764 C CA . SER A 1 92 ? 4.408 9.371 -25.774 1.00 47.78 92 SER A CA 1
ATOM 765 C C . SER A 1 92 ? 2.984 9.678 -26.247 1.00 47.78 92 SER A C 1
ATOM 767 O O . SER A 1 92 ? 2.075 8.851 -26.144 1.00 47.78 92 SER A O 1
ATOM 769 N N . SER A 1 93 ? 2.784 10.867 -26.820 1.00 46.66 93 SER A N 1
ATOM 770 C CA . SER A 1 93 ? 1.504 11.282 -27.417 1.00 46.66 93 SER A CA 1
ATOM 771 C C . SER A 1 93 ? 1.046 10.368 -28.562 1.00 46.66 93 SER A C 1
ATOM 773 O O . SER A 1 93 ? -0.151 10.211 -28.789 1.00 46.66 93 SER A O 1
ATOM 775 N N . THR A 1 94 ? 1.980 9.713 -29.251 1.00 51.59 94 THR A N 1
ATOM 776 C CA . THR A 1 94 ? 1.703 8.736 -30.313 1.00 51.59 94 THR A CA 1
ATOM 777 C C . THR A 1 94 ? 1.116 7.441 -29.762 1.00 51.59 94 THR A C 1
ATOM 779 O O . THR A 1 94 ? 0.174 6.916 -30.347 1.00 51.59 94 THR A O 1
ATOM 782 N N . ILE A 1 95 ? 1.618 6.970 -28.615 1.00 57.41 95 ILE A N 1
ATOM 783 C CA . ILE A 1 95 ? 1.089 5.793 -27.909 1.00 57.41 95 ILE A CA 1
ATOM 784 C C . ILE A 1 95 ? -0.304 6.099 -27.338 1.00 57.41 95 ILE A C 1
ATOM 786 O O . ILE A 1 95 ? -1.212 5.279 -27.419 1.00 57.41 95 ILE A O 1
ATOM 790 N N . ALA A 1 96 ? -0.514 7.308 -26.811 1.00 53.06 96 ALA A N 1
ATOM 791 C CA . ALA A 1 96 ? -1.828 7.726 -26.328 1.00 53.06 96 ALA A CA 1
ATOM 792 C C . ALA A 1 96 ? -2.881 7.767 -27.455 1.00 53.06 96 ALA A C 1
ATOM 794 O O . ALA A 1 96 ? -3.997 7.282 -27.275 1.00 53.06 96 ALA A O 1
ATOM 795 N N . ASN A 1 97 ? -2.521 8.283 -28.636 1.00 55.38 97 ASN A N 1
ATOM 796 C CA . ASN A 1 97 ? -3.422 8.335 -29.790 1.00 55.38 97 ASN A CA 1
ATOM 797 C C . ASN A 1 97 ? -3.741 6.959 -30.384 1.00 55.38 97 ASN A C 1
ATOM 799 O O . ASN A 1 97 ? -4.838 6.782 -30.914 1.00 55.38 97 ASN A O 1
ATOM 803 N N . THR A 1 98 ? -2.824 5.991 -30.309 1.00 59.62 98 THR A N 1
ATOM 804 C CA . THR A 1 98 ? -3.138 4.614 -30.699 1.00 59.62 98 THR A CA 1
ATOM 805 C C . THR A 1 98 ? -4.082 3.977 -29.690 1.00 59.62 98 THR A C 1
ATOM 807 O O . THR A 1 98 ? -5.124 3.512 -30.121 1.00 59.62 98 THR A O 1
ATOM 810 N N . PHE A 1 99 ? -3.829 4.073 -28.377 1.00 59.88 99 PHE A N 1
ATOM 811 C CA . PHE A 1 99 ? -4.727 3.530 -27.340 1.00 59.88 99 PHE A CA 1
ATOM 812 C C . PHE A 1 99 ? -6.166 4.068 -27.400 1.00 59.88 99 PHE A C 1
ATOM 814 O O . PHE A 1 99 ? -7.105 3.317 -27.144 1.00 59.88 99 PHE A O 1
ATOM 821 N N . ILE A 1 100 ? -6.351 5.353 -27.722 1.00 61.41 100 ILE A N 1
ATOM 822 C CA . ILE A 1 100 ? -7.683 5.976 -27.824 1.00 61.41 100 ILE A CA 1
ATOM 823 C C . ILE A 1 100 ? -8.445 5.492 -29.069 1.00 61.41 100 ILE A C 1
ATOM 825 O O . ILE A 1 100 ? -9.670 5.409 -29.038 1.00 61.41 100 ILE A O 1
ATOM 829 N N . ASN A 1 101 ? -7.732 5.151 -30.147 1.00 63.06 101 ASN A N 1
ATOM 830 C CA . ASN A 1 101 ? -8.322 4.723 -31.418 1.00 63.06 101 ASN A CA 1
ATOM 831 C C . ASN A 1 101 ? -8.303 3.197 -31.627 1.00 63.06 101 ASN A C 1
ATOM 833 O O . ASN A 1 101 ? -8.735 2.727 -32.680 1.00 63.06 101 ASN A O 1
ATOM 837 N N . THR A 1 102 ? -7.814 2.419 -30.655 1.00 59.25 102 THR A N 1
ATOM 838 C CA . THR A 1 102 ? -7.741 0.956 -30.746 1.00 59.25 102 THR A CA 1
ATOM 839 C C . THR A 1 102 ? -9.138 0.343 -30.814 1.00 59.25 102 THR A C 1
ATOM 841 O O . THR A 1 102 ? -10.010 0.630 -29.991 1.00 59.25 102 THR A O 1
ATOM 844 N N . ASN A 1 103 ? -9.352 -0.560 -31.773 1.00 64.75 103 ASN A N 1
ATOM 845 C CA . ASN A 1 103 ? -10.621 -1.267 -31.908 1.00 64.75 103 ASN A CA 1
ATOM 846 C C . ASN A 1 103 ? -10.802 -2.282 -30.757 1.00 64.75 103 ASN A C 1
ATOM 848 O O . ASN A 1 103 ? -9.835 -2.855 -30.258 1.00 64.75 103 ASN A O 1
ATOM 852 N N . SER A 1 104 ? -12.039 -2.559 -30.338 1.00 60.78 104 SER A N 1
ATOM 853 C CA . SER A 1 104 ? -1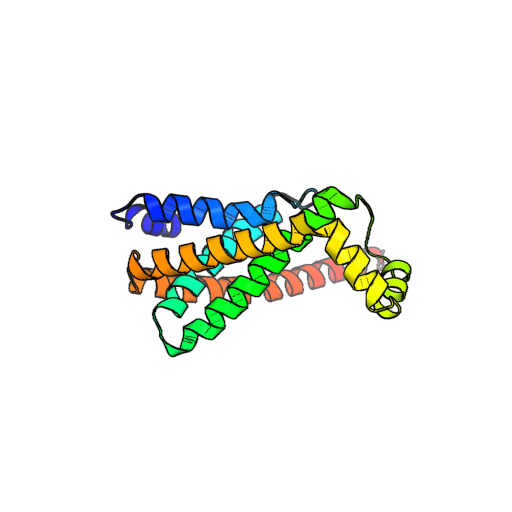2.329 -3.434 -29.181 1.00 60.78 104 SER A CA 1
ATOM 854 C C . SER A 1 104 ? -11.686 -4.831 -29.279 1.00 60.78 104 SER A C 1
ATOM 856 O O . SER A 1 104 ? -11.204 -5.359 -28.278 1.00 60.78 104 SER A O 1
ATOM 858 N N . ASN A 1 105 ? -11.582 -5.395 -30.486 1.00 58.78 105 ASN A N 1
ATOM 859 C CA . ASN A 1 105 ? -10.903 -6.672 -30.736 1.00 58.78 105 ASN A CA 1
ATOM 860 C C . ASN A 1 105 ? -9.372 -6.594 -30.588 1.00 58.78 105 ASN A C 1
ATOM 862 O O . ASN A 1 105 ? -8.755 -7.552 -30.128 1.00 58.78 105 ASN A O 1
ATOM 866 N N . GLU A 1 106 ? -8.752 -5.462 -30.921 1.00 58.78 106 GLU A N 1
ATOM 867 C CA . GLU A 1 106 ? -7.316 -5.227 -30.716 1.00 58.78 106 GLU A CA 1
ATOM 868 C C . GLU A 1 106 ? -7.006 -4.964 -29.237 1.00 58.78 106 GLU A C 1
ATOM 870 O O . GLU A 1 106 ? -6.001 -5.450 -28.721 1.00 58.78 106 GLU A O 1
ATOM 875 N N . ALA A 1 107 ? -7.914 -4.296 -28.517 1.00 59.06 107 ALA A N 1
ATOM 876 C CA . ALA A 1 107 ? -7.820 -4.111 -27.071 1.00 59.06 107 ALA A CA 1
ATOM 877 C C . ALA A 1 107 ? -7.918 -5.451 -26.312 1.00 59.06 107 ALA A C 1
ATOM 879 O O . ALA A 1 107 ? -7.146 -5.703 -25.385 1.00 59.06 107 ALA A O 1
ATOM 880 N N . VAL A 1 108 ? -8.812 -6.354 -26.738 1.00 57.69 108 VAL A N 1
ATOM 881 C CA . VAL A 1 108 ? -8.880 -7.732 -26.213 1.00 57.69 108 VAL A CA 1
ATOM 882 C C . VAL A 1 108 ? -7.645 -8.542 -26.625 1.00 57.69 108 VAL A C 1
ATOM 884 O O . VAL A 1 108 ? -7.134 -9.321 -25.819 1.00 57.69 108 VAL A O 1
ATOM 887 N N . GLY A 1 109 ? -7.115 -8.324 -27.833 1.00 54.81 109 GLY A N 1
ATOM 888 C CA . GLY A 1 109 ? -5.840 -8.884 -28.289 1.00 54.81 109 GLY A CA 1
ATOM 889 C C . GLY A 1 109 ? -4.679 -8.509 -27.364 1.00 54.81 109 GLY A C 1
ATOM 890 O O . GLY A 1 109 ? -3.991 -9.399 -26.862 1.00 54.81 109 GLY A O 1
ATOM 891 N N . MET A 1 110 ? -4.537 -7.223 -27.030 1.00 58.72 110 MET A N 1
ATOM 892 C CA . MET A 1 110 ? -3.558 -6.726 -26.055 1.00 58.72 110 MET A CA 1
ATOM 893 C C . MET A 1 110 ? -3.786 -7.296 -24.647 1.00 58.72 110 MET A C 1
ATOM 895 O O . MET A 1 110 ? -2.830 -7.681 -23.978 1.00 58.72 110 MET A O 1
ATOM 899 N N . LEU A 1 111 ? -5.041 -7.447 -24.206 1.00 54.81 111 LEU A N 1
ATOM 900 C CA . LEU A 1 111 ? -5.366 -8.091 -22.927 1.00 54.81 111 LEU A CA 1
ATOM 901 C C . LEU A 1 111 ? -4.981 -9.584 -22.912 1.00 54.81 111 LEU A C 1
ATOM 903 O O . LEU A 1 111 ? -4.564 -10.114 -21.883 1.00 54.81 111 LEU A O 1
ATOM 907 N N . SER A 1 112 ? -5.110 -10.268 -24.053 1.00 56.75 112 SER A N 1
ATOM 908 C CA . SER A 1 112 ? -4.794 -11.691 -24.199 1.00 56.75 112 SER A CA 1
ATOM 909 C C . SER A 1 112 ? -3.288 -11.978 -24.213 1.00 56.75 112 SER A C 1
ATOM 911 O O . SER A 1 112 ? -2.875 -13.008 -23.675 1.00 56.75 112 SER A O 1
ATOM 913 N N . TYR A 1 113 ? -2.484 -11.050 -24.746 1.00 57.00 113 TYR A N 1
ATOM 914 C CA . TYR A 1 113 ? -1.024 -11.043 -24.612 1.00 57.00 113 TYR A CA 1
ATOM 915 C C . TYR A 1 113 ? -0.605 -10.764 -23.160 1.00 57.00 113 TYR A C 1
ATOM 917 O O . TYR A 1 113 ? 0.312 -11.398 -22.643 1.00 57.00 113 TYR A O 1
ATOM 925 N N . ASN A 1 114 ? -1.376 -9.930 -22.455 1.00 66.25 114 ASN A N 1
ATOM 926 C CA . ASN A 1 114 ? -1.075 -9.463 -21.102 1.00 66.25 114 ASN A CA 1
ATOM 927 C C . ASN A 1 114 ? -1.805 -10.217 -19.976 1.00 66.25 114 ASN A C 1
ATOM 929 O O . ASN A 1 114 ? -1.941 -9.704 -18.862 1.00 66.25 114 ASN A O 1
ATOM 933 N N . LYS A 1 115 ? -2.234 -11.468 -20.212 1.00 73.81 115 LYS A N 1
ATOM 934 C CA . LYS A 1 115 ? -2.931 -12.303 -19.207 1.00 73.81 115 LYS A CA 1
ATOM 935 C C . LYS A 1 115 ? -2.165 -12.419 -17.887 1.00 73.81 115 LYS A C 1
ATOM 937 O O . LYS A 1 115 ? -2.779 -12.412 -16.821 1.00 73.81 115 LYS A O 1
ATOM 942 N N . TYR A 1 116 ? -0.835 -12.484 -17.946 1.00 78.31 116 TYR A N 1
ATOM 943 C CA . TYR A 1 116 ? 0.016 -12.544 -16.756 1.00 78.31 116 TYR A CA 1
ATOM 944 C C . TYR A 1 116 ? -0.043 -11.257 -15.923 1.00 78.31 116 TYR A C 1
ATOM 946 O O . TYR A 1 116 ? -0.030 -11.334 -14.697 1.00 78.31 116 TYR A O 1
ATOM 954 N N . TYR A 1 117 ? -0.196 -10.091 -16.556 1.00 79.25 117 TYR A N 1
ATOM 955 C CA . TYR A 1 117 ? -0.361 -8.812 -15.862 1.00 79.25 117 TYR A CA 1
ATOM 956 C C . TYR A 1 117 ? -1.729 -8.693 -15.194 1.00 79.25 117 TYR A C 1
ATOM 958 O O . TYR A 1 117 ? -1.819 -8.229 -14.060 1.00 79.25 117 TYR A O 1
ATOM 966 N N . VAL A 1 118 ? -2.789 -9.176 -15.849 1.00 84.19 118 VAL A N 1
ATOM 967 C CA . VAL A 1 118 ? -4.128 -9.248 -15.241 1.00 84.19 118 VAL A CA 1
ATOM 968 C C . VAL A 1 118 ? -4.119 -10.194 -14.037 1.00 84.19 118 VAL A C 1
ATOM 970 O O . VAL A 1 118 ? -4.664 -9.865 -12.983 1.00 84.19 118 VAL A O 1
ATOM 973 N N . PHE A 1 119 ? -3.456 -11.348 -14.154 1.00 87.00 119 PHE A N 1
ATOM 974 C CA . PHE A 1 119 ? -3.301 -12.279 -13.038 1.00 87.00 119 PHE A CA 1
ATOM 975 C C . PHE A 1 119 ? -2.493 -11.666 -11.887 1.00 87.00 119 PHE A C 1
ATOM 977 O O . PHE A 1 119 ? -2.904 -11.760 -10.731 1.00 87.00 119 PHE A O 1
ATOM 984 N N . PHE A 1 120 ? -1.388 -10.982 -12.195 1.00 89.12 120 PHE A N 1
ATOM 985 C CA . PHE A 1 120 ? -0.581 -10.264 -11.210 1.00 89.12 120 PHE A CA 1
ATOM 986 C C . PHE A 1 120 ? -1.386 -9.173 -10.495 1.00 89.12 120 PHE A C 1
ATOM 988 O O . PHE A 1 120 ? -1.334 -9.076 -9.271 1.00 89.12 120 PHE A O 1
ATOM 995 N N . PHE A 1 121 ? -2.204 -8.417 -11.229 1.00 91.69 121 PHE A N 1
ATOM 996 C CA . PHE A 1 121 ? -3.120 -7.435 -10.657 1.00 91.69 121 PHE A CA 1
ATOM 997 C C . PHE A 1 121 ? -4.096 -8.064 -9.659 1.00 91.69 121 PHE A C 1
ATOM 999 O O . PHE A 1 121 ? -4.191 -7.603 -8.519 1.00 91.69 121 PHE A O 1
ATOM 1006 N N . ILE A 1 122 ? -4.775 -9.147 -10.047 1.00 93.38 122 ILE A N 1
ATOM 1007 C CA . ILE A 1 122 ? -5.713 -9.860 -9.168 1.00 93.38 122 ILE A CA 1
ATOM 1008 C C . ILE A 1 122 ? -4.984 -10.395 -7.928 1.00 93.38 122 ILE A C 1
ATOM 1010 O O . ILE A 1 122 ? -5.484 -10.271 -6.809 1.00 93.38 122 ILE A O 1
ATOM 1014 N N . PHE A 1 123 ? -3.787 -10.951 -8.110 1.00 94.12 123 PHE A N 1
ATOM 1015 C CA . PHE A 1 123 ? -2.959 -11.458 -7.023 1.00 94.12 123 PHE A CA 1
ATOM 1016 C C . PHE A 1 123 ? -2.578 -10.352 -6.029 1.00 94.12 123 PHE A C 1
ATOM 1018 O O . PHE A 1 123 ? -2.790 -10.509 -4.825 1.00 94.12 123 PHE A O 1
ATOM 1025 N N . MET A 1 124 ? -2.107 -9.201 -6.518 1.00 93.94 124 MET A N 1
ATOM 1026 C CA . MET A 1 124 ? -1.760 -8.055 -5.674 1.00 93.94 124 MET A CA 1
ATOM 1027 C C . MET A 1 124 ? -2.976 -7.459 -4.968 1.00 93.94 124 MET A C 1
ATOM 1029 O O . MET A 1 124 ? -2.887 -7.108 -3.790 1.00 93.94 124 MET A O 1
ATOM 1033 N N . LEU A 1 125 ? -4.121 -7.388 -5.650 1.00 95.81 125 LEU A N 1
ATOM 1034 C CA . LEU A 1 125 ? -5.383 -6.945 -5.064 1.00 95.81 125 LEU A CA 1
ATOM 1035 C C . LEU A 1 125 ? -5.784 -7.832 -3.880 1.00 95.81 125 LEU A C 1
ATOM 1037 O O . LEU A 1 125 ? -6.091 -7.322 -2.800 1.00 95.81 125 LEU A O 1
ATOM 1041 N N . LEU A 1 126 ? -5.754 -9.155 -4.069 1.00 95.75 126 LEU A N 1
ATOM 1042 C CA . LEU A 1 126 ? -6.103 -10.125 -3.033 1.00 95.75 126 LEU A CA 1
ATOM 1043 C C . LEU A 1 126 ? -5.130 -10.067 -1.857 1.00 95.75 126 LEU A C 1
ATOM 1045 O O . LEU A 1 126 ? -5.580 -9.996 -0.713 1.00 95.75 126 LEU A O 1
ATOM 1049 N N . ILE A 1 127 ? -3.819 -10.050 -2.119 1.00 94.75 127 ILE A N 1
ATOM 1050 C CA . ILE A 1 127 ? -2.799 -9.944 -1.068 1.00 94.75 127 ILE A CA 1
ATOM 1051 C C . ILE A 1 127 ? -3.014 -8.687 -0.245 1.00 94.75 127 IL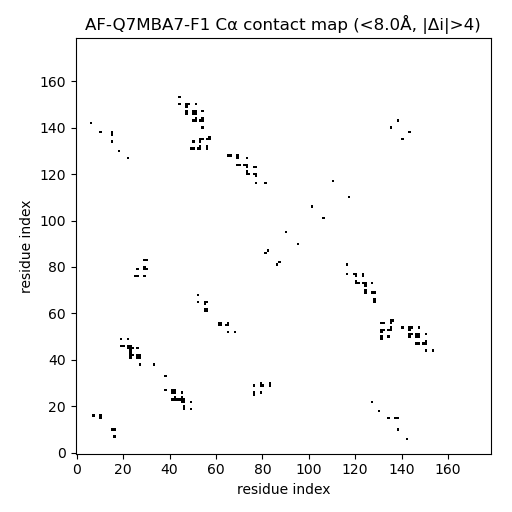E A C 1
ATOM 1053 O O . ILE A 1 127 ? -3.057 -8.768 0.985 1.00 94.75 127 ILE A O 1
ATOM 1057 N N . TYR A 1 128 ? -3.173 -7.537 -0.900 1.00 94.75 128 TYR A N 1
ATOM 1058 C CA . TYR A 1 128 ? -3.356 -6.277 -0.202 1.00 94.75 128 TYR A CA 1
ATOM 1059 C C . TYR A 1 128 ? -4.630 -6.306 0.639 1.00 94.75 128 TYR A C 1
ATOM 1061 O O . TYR A 1 128 ? -4.578 -6.111 1.851 1.00 94.75 128 TYR A O 1
ATOM 1069 N N . PHE A 1 129 ? -5.772 -6.639 0.034 1.00 95.56 129 PHE A N 1
ATOM 1070 C CA . PHE A 1 129 ? -7.059 -6.624 0.723 1.00 95.56 129 PHE A CA 1
ATOM 1071 C C . PHE A 1 129 ? -7.117 -7.611 1.900 1.00 95.56 129 PHE A C 1
ATOM 1073 O O . PHE A 1 129 ? -7.579 -7.257 2.990 1.00 95.56 129 PHE A O 1
ATOM 1080 N N . LEU A 1 130 ? -6.614 -8.839 1.722 1.00 94.81 130 LEU A N 1
ATOM 1081 C CA . LEU A 1 130 ? -6.553 -9.842 2.790 1.00 94.81 130 LEU A CA 1
ATOM 1082 C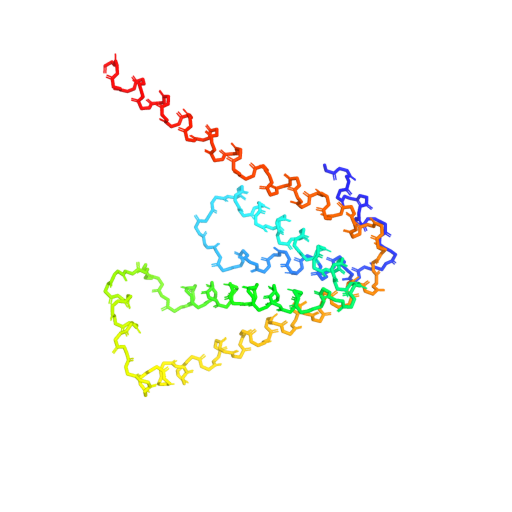 C . LEU A 1 130 ? -5.599 -9.421 3.909 1.00 94.81 130 LEU A C 1
ATOM 1084 O O . LEU A 1 130 ? -5.932 -9.594 5.083 1.00 94.81 130 LEU A O 1
ATOM 1088 N N . SER A 1 131 ? -4.463 -8.813 3.563 1.00 94.06 131 SER A N 1
ATOM 1089 C CA . SER A 1 131 ? -3.524 -8.261 4.540 1.00 94.06 131 SER A CA 1
ATOM 1090 C C . SER A 1 131 ? -4.177 -7.157 5.364 1.00 94.06 131 SER A C 1
ATOM 1092 O O . SER A 1 131 ? -4.133 -7.206 6.589 1.00 94.06 131 SER A O 1
ATOM 1094 N N . ILE A 1 132 ? -4.866 -6.206 4.726 1.00 95.44 132 ILE A N 1
ATOM 1095 C CA . ILE A 1 132 ? -5.596 -5.136 5.416 1.00 95.44 132 ILE A CA 1
ATOM 1096 C C . ILE A 1 132 ? -6.676 -5.699 6.345 1.00 95.44 132 ILE A C 1
ATOM 1098 O O . ILE A 1 132 ? -6.771 -5.285 7.504 1.00 95.44 132 ILE A O 1
ATOM 1102 N N . ARG A 1 133 ? -7.4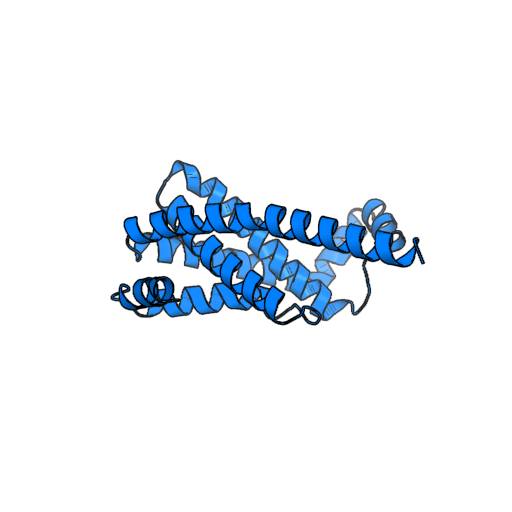61 -6.676 5.874 1.00 94.31 133 ARG A N 1
ATOM 1103 C CA . ARG A 1 133 ? -8.463 -7.369 6.695 1.00 94.31 133 ARG A CA 1
ATOM 1104 C C . ARG A 1 133 ? -7.827 -8.024 7.920 1.00 94.31 133 ARG A C 1
ATOM 1106 O O . ARG A 1 133 ? -8.374 -7.933 9.017 1.00 94.31 133 ARG A O 1
ATOM 1113 N N . TRP A 1 134 ? -6.699 -8.705 7.736 1.00 93.00 134 TRP A N 1
ATOM 1114 C CA . TRP A 1 134 ? -6.000 -9.382 8.820 1.00 93.00 134 TRP A CA 1
ATOM 1115 C C . TRP A 1 134 ? -5.414 -8.376 9.820 1.00 93.00 134 TRP A C 1
ATOM 1117 O O . TRP A 1 134 ? -5.626 -8.521 11.022 1.00 93.00 134 TRP A O 1
ATOM 1127 N N . LEU A 1 135 ? -4.763 -7.312 9.343 1.00 91.75 135 LEU A N 1
ATOM 1128 C CA . LEU A 1 135 ? -4.206 -6.241 10.175 1.00 91.75 135 LEU A CA 1
ATOM 1129 C C . LEU A 1 135 ? -5.293 -5.531 10.992 1.00 91.75 135 LEU A C 1
ATOM 1131 O O . LEU A 1 135 ? -5.119 -5.318 12.187 1.00 91.75 135 LEU A O 1
ATOM 1135 N N . SER A 1 136 ? -6.444 -5.240 10.384 1.00 92.38 136 SER A N 1
ATOM 1136 C CA . SER A 1 136 ? -7.596 -4.629 11.060 1.00 92.38 136 SER A CA 1
ATOM 1137 C C . SER A 1 136 ? -8.087 -5.438 12.267 1.00 92.38 136 SER A C 1
ATOM 1139 O O . SER A 1 136 ? -8.497 -4.858 13.271 1.00 92.38 136 SER A O 1
ATOM 1141 N N . ASN A 1 137 ? -8.021 -6.770 12.186 1.00 89.38 137 ASN A N 1
ATOM 1142 C CA . ASN A 1 137 ? -8.473 -7.662 13.252 1.00 89.38 137 ASN A CA 1
ATOM 1143 C C . ASN A 1 137 ? -7.404 -7.935 14.324 1.00 89.38 137 ASN A C 1
ATOM 1145 O O . ASN A 1 137 ? -7.757 -8.337 15.429 1.00 89.38 137 ASN A O 1
ATOM 1149 N N . ASN A 1 138 ? -6.117 -7.759 14.004 1.00 87.31 138 ASN A N 1
ATOM 1150 C CA . ASN A 1 138 ? -4.996 -8.157 14.867 1.00 87.31 138 ASN A CA 1
ATOM 1151 C C . ASN A 1 138 ? -4.229 -6.976 15.487 1.00 87.31 138 ASN A C 1
ATOM 1153 O O . ASN A 1 138 ? -3.304 -7.200 16.267 1.00 87.31 138 ASN A O 1
ATOM 1157 N N . ILE A 1 139 ? -4.579 -5.733 15.144 1.00 86.06 139 ILE A N 1
ATOM 1158 C CA . ILE A 1 139 ? -3.930 -4.520 15.656 1.00 86.06 139 ILE A CA 1
ATOM 1159 C C . ILE A 1 139 ? -4.910 -3.713 16.502 1.00 86.06 139 ILE A C 1
ATOM 1161 O O . ILE A 1 139 ? -6.083 -3.559 16.160 1.00 86.06 139 ILE A O 1
ATOM 1165 N N . ASP A 1 140 ? -4.405 -3.130 17.587 1.00 86.50 140 ASP A N 1
ATOM 1166 C CA . ASP A 1 140 ? -5.180 -2.226 18.425 1.00 86.50 140 ASP A CA 1
ATOM 1167 C C . ASP A 1 140 ? -5.692 -1.008 17.648 1.00 86.50 140 ASP A C 1
ATOM 1169 O O . ASP A 1 140 ? -4.935 -0.218 17.076 1.00 86.50 140 ASP A O 1
ATOM 1173 N N . LYS A 1 141 ? -7.006 -0.776 17.733 1.00 86.81 141 LYS A N 1
ATOM 1174 C CA . LYS A 1 141 ? -7.687 0.358 17.083 1.00 86.81 141 LYS A CA 1
ATOM 1175 C C . LYS A 1 141 ? -7.096 1.718 17.465 1.00 86.81 141 LYS A C 1
ATOM 1177 O O . LYS A 1 141 ? -7.131 2.646 16.661 1.00 86.81 141 LYS A O 1
ATOM 1182 N N . ARG A 1 142 ? -6.552 1.851 18.684 1.00 85.69 142 ARG A N 1
ATOM 1183 C CA . ARG A 1 142 ? -5.885 3.081 19.153 1.00 85.69 142 ARG A CA 1
ATOM 1184 C C . ARG A 1 142 ? -4.617 3.377 18.349 1.00 85.69 142 ARG A C 1
ATOM 1186 O O . ARG A 1 142 ? -4.416 4.525 17.963 1.00 85.69 142 ARG A O 1
ATOM 1193 N N . LEU A 1 143 ? -3.812 2.352 18.059 1.00 84.50 143 LEU A N 1
ATOM 1194 C CA . LEU A 1 143 ? -2.603 2.481 17.241 1.00 84.50 143 LEU A CA 1
ATOM 1195 C C . LEU A 1 143 ? -2.968 2.834 15.796 1.00 84.50 143 LEU A C 1
ATOM 1197 O O . LEU A 1 143 ? -2.422 3.780 15.239 1.00 84.50 143 LEU A O 1
ATOM 1201 N N . LEU A 1 144 ? -3.965 2.148 15.228 1.00 87.81 144 LEU A N 1
ATOM 1202 C CA . LEU A 1 144 ? -4.463 2.428 13.877 1.00 87.81 144 LEU A CA 1
ATOM 1203 C C . LEU A 1 144 ? -5.001 3.864 13.736 1.00 87.81 144 LEU A C 1
ATOM 1205 O O . LEU A 1 144 ? -4.694 4.553 12.763 1.00 87.81 144 LEU A O 1
ATOM 1209 N N . LYS A 1 145 ? -5.744 4.356 14.737 1.00 88.56 145 LYS A N 1
ATOM 1210 C CA . LYS A 1 145 ? -6.227 5.746 14.780 1.00 88.56 145 LYS A CA 1
ATOM 1211 C C . LYS A 1 145 ? -5.077 6.753 14.838 1.00 88.56 145 LYS A C 1
ATOM 1213 O O . LYS A 1 145 ? -5.164 7.806 14.217 1.00 88.56 145 LYS A O 1
ATOM 1218 N N . PHE A 1 146 ? -4.010 6.460 15.579 1.00 87.44 146 PHE A N 1
ATOM 1219 C CA . PHE A 1 146 ? -2.835 7.332 15.625 1.00 87.44 146 PHE A CA 1
ATOM 1220 C C . PHE A 1 146 ? -2.149 7.416 14.255 1.00 87.44 146 PHE A C 1
ATOM 1222 O O . PHE A 1 146 ? -1.836 8.511 13.792 1.00 87.44 146 PHE A O 1
ATOM 1229 N N . SER A 1 147 ? -2.006 6.285 13.563 1.00 86.06 147 SER A N 1
ATOM 1230 C CA . SER A 1 147 ? -1.456 6.239 12.204 1.00 86.06 147 SER A CA 1
ATOM 1231 C C . SER A 1 147 ? -2.258 7.077 11.200 1.00 86.06 147 SER A C 1
ATOM 1233 O O . SER A 1 147 ? -1.658 7.664 10.305 1.00 86.06 147 SER A O 1
ATOM 1235 N N . LEU A 1 148 ? -3.581 7.207 11.371 1.00 89.38 148 LEU A N 1
ATOM 1236 C CA . LEU A 1 148 ? -4.410 8.115 10.564 1.00 89.38 148 LEU A CA 1
ATOM 1237 C C . LEU A 1 148 ? -4.004 9.581 10.734 1.00 89.38 148 LEU A C 1
ATOM 1239 O O . LEU A 1 148 ? -3.845 10.287 9.742 1.00 89.38 148 LEU A O 1
ATOM 1243 N N . TRP A 1 149 ? -3.795 10.034 11.970 1.00 88.81 149 TRP A N 1
ATOM 1244 C CA . TRP A 1 149 ? -3.337 11.401 12.228 1.00 88.81 149 TRP A CA 1
ATOM 1245 C C . TRP A 1 149 ? -1.952 11.660 11.636 1.00 88.81 149 TRP A C 1
ATOM 1247 O O . TRP A 1 149 ? -1.737 12.697 11.012 1.00 88.81 149 TRP A O 1
ATOM 1257 N N . VAL A 1 150 ? -1.037 10.696 11.777 1.00 88.38 150 VAL A N 1
ATOM 1258 C CA . VAL A 1 150 ? 0.303 10.779 11.176 1.00 88.38 150 VAL A CA 1
ATOM 1259 C C . VAL A 1 150 ? 0.215 10.839 9.651 1.00 88.38 150 VAL A C 1
ATOM 1261 O O . VAL A 1 150 ? 0.919 11.637 9.040 1.00 88.38 150 VAL A O 1
ATOM 1264 N N . PHE A 1 151 ? -0.664 10.047 9.034 1.00 88.19 151 PHE A N 1
ATOM 1265 C CA . PHE A 1 151 ? -0.876 10.061 7.588 1.00 88.19 151 PHE A CA 1
ATOM 1266 C C . PHE A 1 151 ? -1.404 11.410 7.094 1.00 88.19 151 PHE A C 1
ATOM 1268 O O . PHE A 1 151 ? -0.841 11.967 6.159 1.00 88.19 151 PHE A O 1
ATOM 1275 N N . ILE A 1 152 ? -2.419 11.975 7.756 1.00 88.62 152 ILE A N 1
ATOM 1276 C CA . ILE A 1 152 ? -2.963 13.297 7.406 1.00 88.62 152 ILE A CA 1
ATOM 1277 C C . ILE A 1 152 ? -1.869 14.366 7.497 1.00 88.62 152 ILE A C 1
ATOM 1279 O O . ILE A 1 152 ? -1.705 15.156 6.570 1.00 88.62 152 ILE A O 1
ATOM 1283 N N . PHE A 1 153 ? -1.086 14.362 8.579 1.00 86.06 153 PHE A N 1
ATOM 1284 C CA . PHE A 1 153 ? 0.021 15.301 8.746 1.00 86.06 153 PHE A CA 1
ATOM 1285 C C . PHE A 1 153 ? 1.074 15.141 7.642 1.00 86.06 153 PHE A C 1
ATOM 1287 O O . PHE A 1 153 ? 1.525 16.126 7.067 1.00 86.06 153 PHE A O 1
ATOM 1294 N N . PHE A 1 154 ? 1.418 13.901 7.290 1.00 83.69 154 PHE A N 1
ATOM 1295 C CA . PHE A 1 154 ? 2.371 13.618 6.222 1.00 83.69 154 PHE A CA 1
ATOM 1296 C C . PHE A 1 154 ? 1.862 14.072 4.844 1.00 83.69 154 PHE A C 1
ATOM 1298 O O . PHE A 1 154 ? 2.621 14.649 4.070 1.00 83.69 154 PHE A O 1
ATOM 1305 N N . CYS A 1 155 ? 0.573 13.883 4.548 1.00 81.81 155 CYS A N 1
ATOM 1306 C CA . CYS A 1 155 ? -0.043 14.373 3.314 1.00 81.81 155 CYS A CA 1
ATOM 1307 C C . CYS A 1 155 ? -0.055 15.905 3.231 1.00 81.81 155 CYS A C 1
ATOM 1309 O O . CYS A 1 155 ? 0.159 16.446 2.151 1.00 81.81 155 CYS A O 1
ATOM 1311 N N . LEU A 1 156 ? -0.258 16.604 4.353 1.00 81.94 156 LEU A N 1
ATOM 1312 C CA . LEU A 1 156 ? -0.218 18.071 4.408 1.00 81.94 156 LEU A CA 1
ATOM 1313 C C . LEU A 1 156 ? 1.188 18.643 4.179 1.00 81.94 156 LEU A C 1
ATOM 1315 O O . LEU A 1 156 ? 1.314 19.751 3.666 1.00 81.94 156 LEU A O 1
ATOM 1319 N N . LEU A 1 157 ? 2.243 17.893 4.510 1.00 77.44 157 LEU A N 1
ATOM 1320 C CA . LEU A 1 157 ? 3.626 18.305 4.249 1.00 77.44 157 LEU A CA 1
ATOM 1321 C C . LEU A 1 157 ? 3.999 18.251 2.760 1.00 77.44 157 LEU A C 1
ATOM 1323 O O . LEU A 1 157 ? 4.850 19.018 2.325 1.00 77.44 157 LEU A O 1
ATOM 1327 N N . GLY A 1 158 ? 3.345 17.398 1.965 1.00 67.94 158 GLY A N 1
ATOM 1328 C CA . GLY A 1 158 ? 3.595 17.269 0.524 1.00 67.94 158 GLY A CA 1
ATOM 1329 C C . GLY A 1 158 ? 3.498 18.589 -0.262 1.00 67.94 158 GLY A C 1
ATOM 1330 O O . GLY A 1 158 ? 4.471 18.966 -0.916 1.00 67.94 158 GLY A O 1
ATOM 1331 N N . PRO A 1 159 ? 2.372 19.326 -0.202 1.00 64.25 159 PRO A N 1
ATOM 1332 C CA . PRO A 1 159 ? 2.257 20.618 -0.874 1.00 64.25 159 PRO A CA 1
ATOM 1333 C C . PRO A 1 159 ? 3.199 21.676 -0.284 1.00 64.25 159 PRO A C 1
ATOM 1335 O O . PRO A 1 159 ? 3.677 22.527 -1.024 1.00 64.25 159 PRO A O 1
ATOM 1338 N N . ILE A 1 160 ? 3.523 21.616 1.011 1.00 66.88 160 ILE A N 1
ATOM 1339 C CA . ILE A 1 160 ? 4.464 22.555 1.645 1.00 66.88 160 ILE A CA 1
ATOM 1340 C C . ILE A 1 160 ? 5.879 22.370 1.076 1.00 66.88 160 ILE A C 1
ATOM 1342 O O . ILE A 1 160 ? 6.505 23.352 0.682 1.00 66.88 160 ILE A O 1
ATOM 1346 N N . ASP A 1 161 ? 6.352 21.124 0.965 1.00 62.44 161 ASP A N 1
ATOM 1347 C CA . ASP A 1 161 ? 7.633 20.794 0.326 1.00 62.44 161 ASP A CA 1
ATOM 1348 C C . ASP A 1 161 ? 7.674 21.308 -1.126 1.00 62.44 161 ASP A C 1
ATOM 1350 O O . ASP A 1 161 ? 8.679 21.876 -1.559 1.00 62.44 161 ASP A O 1
ATOM 1354 N N . TYR A 1 162 ? 6.572 21.149 -1.868 1.00 61.91 162 TYR A N 1
ATOM 1355 C CA . TYR A 1 162 ? 6.455 21.623 -3.249 1.00 61.91 162 TYR A CA 1
ATOM 1356 C C . TYR A 1 162 ? 6.531 23.156 -3.343 1.00 61.91 162 TYR A C 1
ATOM 1358 O O . TYR A 1 162 ? 7.361 23.679 -4.083 1.00 61.91 162 TYR A O 1
ATOM 1366 N N . TYR A 1 163 ? 5.747 23.881 -2.538 1.00 62.19 163 TYR A N 1
ATOM 1367 C CA . TYR A 1 163 ? 5.747 25.349 -2.516 1.00 62.19 163 TYR A CA 1
ATOM 1368 C C . TYR A 1 163 ? 7.104 25.940 -2.106 1.00 62.19 163 TYR A C 1
ATOM 1370 O O . TYR A 1 163 ? 7.543 26.947 -2.663 1.00 62.19 163 TYR A O 1
ATOM 1378 N N . ILE A 1 164 ? 7.790 25.326 -1.139 1.00 63.75 164 ILE A N 1
ATOM 1379 C CA . ILE A 1 164 ? 9.126 25.766 -0.711 1.00 63.75 164 ILE A CA 1
ATOM 1380 C C . ILE A 1 164 ? 10.159 25.495 -1.814 1.00 63.75 164 ILE A C 1
ATOM 1382 O O . ILE A 1 164 ? 11.006 26.347 -2.087 1.00 63.75 164 ILE A O 1
ATOM 1386 N N . SER A 1 165 ? 10.072 24.342 -2.484 1.00 59.53 165 SER A N 1
ATOM 1387 C CA . SER A 1 165 ? 10.946 24.002 -3.610 1.00 59.53 165 SER A CA 1
ATOM 1388 C C . SER A 1 165 ? 10.754 24.953 -4.795 1.00 59.53 165 SER A C 1
ATOM 1390 O O . SER A 1 165 ? 11.735 25.426 -5.364 1.00 59.53 165 SER A O 1
ATOM 1392 N N . GLU A 1 166 ? 9.510 25.273 -5.151 1.00 58.81 166 GLU A N 1
ATOM 1393 C CA . GLU A 1 166 ? 9.186 26.188 -6.250 1.00 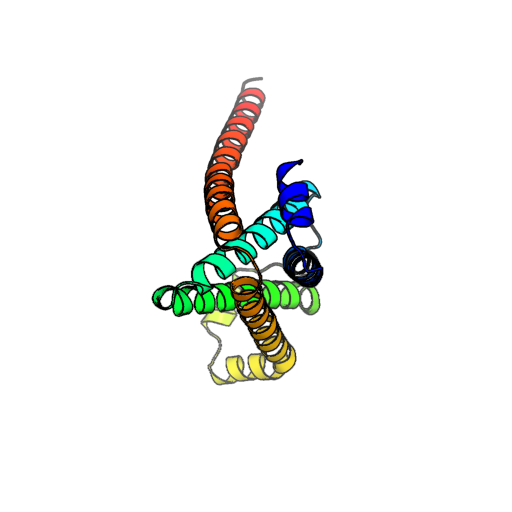58.81 166 GLU A CA 1
ATOM 1394 C C . GLU A 1 166 ? 9.690 27.612 -5.964 1.00 58.81 166 GLU A C 1
ATOM 1396 O O . GLU A 1 166 ? 10.312 28.240 -6.823 1.00 58.81 166 GLU A O 1
ATOM 1401 N N . LYS A 1 167 ? 9.547 28.083 -4.718 1.00 57.03 167 LYS A N 1
ATOM 1402 C CA . LYS A 1 167 ? 10.079 29.380 -4.276 1.00 57.03 167 LYS A CA 1
ATOM 1403 C C . LYS A 1 167 ? 11.610 29.445 -4.337 1.00 57.03 167 LYS A C 1
ATOM 1405 O O . LYS A 1 167 ? 12.160 30.476 -4.718 1.00 57.03 167 LYS A O 1
ATOM 1410 N N . ASN A 1 168 ? 12.301 28.355 -4.002 1.00 53.06 168 ASN A N 1
ATOM 1411 C CA . ASN A 1 168 ? 13.762 28.279 -4.104 1.00 53.06 168 ASN A CA 1
ATOM 1412 C C . ASN A 1 168 ? 14.242 28.276 -5.563 1.00 53.06 168 ASN A C 1
ATOM 1414 O O . ASN A 1 168 ? 15.220 28.950 -5.879 1.00 53.06 168 ASN A O 1
ATOM 1418 N N . ILE A 1 169 ? 13.540 27.578 -6.461 1.00 56.53 169 ILE A N 1
ATOM 1419 C CA . ILE A 1 169 ? 13.852 27.571 -7.900 1.00 56.53 169 ILE A CA 1
ATOM 1420 C C . ILE A 1 169 ? 13.648 28.968 -8.504 1.00 56.53 169 ILE A C 1
ATOM 1422 O O . ILE A 1 169 ? 14.513 29.450 -9.235 1.00 56.53 169 ILE A O 1
ATOM 1426 N N . GLN A 1 170 ? 12.559 29.656 -8.149 1.00 52.91 170 GLN A N 1
ATOM 1427 C CA . GLN A 1 170 ? 12.324 31.037 -8.584 1.00 52.91 170 GLN A CA 1
ATOM 1428 C C . GLN A 1 170 ? 13.393 32.009 -8.061 1.00 52.91 170 GLN A C 1
ATOM 1430 O O . GLN A 1 170 ? 13.821 32.891 -8.801 1.00 52.91 170 GLN A O 1
ATOM 1435 N N . MET A 1 171 ? 13.878 31.832 -6.826 1.00 47.53 171 MET A N 1
ATOM 1436 C CA . MET A 1 171 ? 14.966 32.651 -6.271 1.00 47.53 171 MET A CA 1
ATOM 1437 C C . MET A 1 171 ? 16.294 32.450 -7.016 1.00 47.53 171 MET A C 1
ATOM 1439 O O . MET A 1 171 ? 16.989 33.423 -7.299 1.00 47.53 171 MET A O 1
ATOM 1443 N N . ILE A 1 172 ? 16.640 31.207 -7.363 1.00 53.25 172 ILE A N 1
ATOM 1444 C CA . ILE A 1 172 ? 17.870 30.887 -8.106 1.00 53.25 172 ILE A CA 1
ATOM 1445 C C . ILE A 1 172 ? 17.812 31.465 -9.530 1.00 53.25 172 ILE A C 1
ATOM 1447 O O . ILE A 1 172 ? 18.783 32.064 -9.989 1.00 53.25 172 ILE A O 1
ATOM 1451 N N . LEU A 1 173 ? 16.660 31.356 -10.202 1.00 49.75 173 LEU A N 1
ATOM 1452 C CA . LEU A 1 173 ? 16.444 31.943 -11.530 1.00 49.75 173 LEU A CA 1
ATOM 1453 C C . LEU A 1 173 ? 16.457 33.479 -11.509 1.00 49.75 173 LEU A C 1
ATOM 1455 O O . LEU A 1 173 ? 16.921 34.099 -12.462 1.00 49.75 173 LEU A O 1
ATOM 1459 N N . PHE A 1 174 ? 15.988 34.104 -10.425 1.00 49.22 174 PHE A N 1
ATOM 1460 C CA . PHE A 1 174 ? 16.083 35.554 -10.250 1.00 49.22 174 PHE A CA 1
ATOM 1461 C C . PHE A 1 174 ? 17.544 36.012 -10.147 1.00 49.22 174 PHE A C 1
ATOM 1463 O O . PHE A 1 174 ? 17.924 36.958 -10.830 1.00 49.22 174 PHE A O 1
ATOM 1470 N N . TYR A 1 175 ? 18.381 35.303 -9.380 1.00 48.00 175 TYR A N 1
ATOM 1471 C CA . TYR A 1 175 ? 19.814 35.603 -9.248 1.00 48.00 175 TYR A CA 1
ATOM 1472 C C . TYR A 1 175 ? 20.622 35.362 -10.534 1.00 48.00 175 TYR A C 1
ATOM 1474 O O . TYR A 1 175 ? 21.590 36.075 -10.770 1.00 48.00 175 TYR A O 1
ATOM 1482 N N . GLN A 1 176 ? 20.234 34.401 -11.379 1.00 47.78 176 GLN A N 1
ATOM 1483 C CA . GLN A 1 176 ? 20.888 34.169 -12.677 1.00 47.78 176 GLN A CA 1
ATOM 1484 C C . GLN A 1 176 ? 20.506 35.186 -13.760 1.00 47.78 176 GLN A C 1
ATOM 1486 O O . GLN A 1 176 ? 21.264 35.360 -14.703 1.00 47.78 176 GLN A O 1
ATOM 1491 N N . ASN A 1 177 ? 19.355 35.852 -13.637 1.00 47.75 177 ASN A N 1
ATOM 1492 C CA . ASN A 1 177 ? 18.890 36.856 -14.603 1.00 47.75 177 ASN A CA 1
ATOM 1493 C C . ASN A 1 177 ? 19.188 38.304 -14.174 1.00 47.75 177 ASN A C 1
ATOM 1495 O O . ASN A 1 177 ? 18.820 39.235 -14.888 1.00 47.75 177 ASN A O 1
ATOM 1499 N N . THR A 1 178 ? 19.804 38.512 -13.005 1.00 47.59 178 THR A N 1
ATOM 1500 C CA . THR A 1 178 ? 20.164 39.844 -12.482 1.00 47.59 178 THR A CA 1
ATOM 1501 C C . THR A 1 178 ? 21.673 40.102 -12.424 1.00 47.59 178 THR A C 1
ATOM 1503 O O . THR A 1 178 ? 22.072 41.174 -11.969 1.00 47.59 178 THR A O 1
ATOM 1506 N N . PHE A 1 179 ? 22.496 39.179 -12.935 1.00 40.81 179 PHE A N 1
ATOM 1507 C CA . PHE A 1 179 ? 23.937 39.347 -13.143 1.00 40.81 179 PHE A CA 1
ATOM 1508 C C . PHE A 1 179 ? 24.330 39.015 -14.580 1.00 40.81 179 PHE A C 1
ATOM 1510 O O . PHE A 1 179 ? 23.806 38.010 -15.108 1.00 40.81 179 PHE A O 1
#

Foldseek 3Di:
DVVVVVLCVPQPDNVLVVLLQCQLQLLCVLPDDDDPVVNVLSSLLSSLVLLLLLLLLLDPVSLVVSLVVLLVSLVSSLVSVCCSPPPPDDDDPVNVVCVVVPDPVVVVVVCVVCVVSVVSSVVSSCSSSVSSPVCSVRDDSVSSVVSVVVSVVSVVVVVVVVVVVVVVVVVVVVVVVVD